Protein AF-A0A158Q4W2-F1 (afdb_monomer)

Structure (mmCIF, N/CA/C/O backbone):
data_AF-A0A158Q4W2-F1
#
_entry.id   AF-A0A158Q4W2-F1
#
loop_
_atom_site.group_PDB
_atom_site.id
_atom_site.type_symbol
_atom_site.label_atom_id
_atom_site.label_alt_id
_atom_site.label_comp_id
_atom_site.label_asym_id
_atom_site.label_entity_id
_atom_site.label_seq_id
_atom_site.pdbx_PDB_ins_code
_atom_site.Cartn_x
_atom_site.Cartn_y
_atom_site.Cartn_z
_atom_site.occupancy
_atom_site.B_iso_or_equiv
_atom_site.auth_seq_id
_atom_site.auth_comp_id
_atom_site.auth_asym_id
_atom_site.auth_atom_id
_atom_site.pdbx_PDB_model_num
ATOM 1 N N . MET A 1 1 ? 10.873 10.813 -20.588 1.00 63.19 1 MET A N 1
ATOM 2 C CA . MET A 1 1 ? 10.560 9.665 -21.465 1.00 63.19 1 MET A CA 1
ATOM 3 C C . MET A 1 1 ? 10.664 10.037 -22.944 1.00 63.19 1 MET A C 1
ATOM 5 O O . MET A 1 1 ? 11.381 9.351 -23.658 1.00 63.19 1 MET A O 1
ATOM 9 N N . GLN A 1 2 ? 10.063 11.153 -23.381 1.00 74.25 2 GLN A N 1
ATOM 10 C CA . GLN A 1 2 ? 10.075 11.615 -24.782 1.00 74.25 2 GLN A CA 1
ATOM 11 C C . GLN A 1 2 ? 11.466 11.631 -25.449 1.00 74.25 2 GLN A C 1
ATOM 13 O O . GLN A 1 2 ? 11.617 11.064 -26.522 1.00 74.25 2 GLN A O 1
ATOM 18 N N . GLU A 1 3 ? 12.504 12.172 -24.803 1.00 80.06 3 GLU A N 1
ATOM 19 C CA . GLU A 1 3 ? 13.861 12.202 -25.387 1.00 80.06 3 GLU A CA 1
ATOM 20 C C . GLU A 1 3 ? 14.439 10.816 -25.711 1.00 80.06 3 GLU A C 1
ATOM 22 O O . GLU A 1 3 ? 15.115 10.650 -26.720 1.00 80.06 3 GLU A O 1
ATOM 27 N N . ILE A 1 4 ? 14.204 9.817 -24.851 1.00 81.62 4 ILE A N 1
ATOM 28 C CA . ILE A 1 4 ? 14.714 8.452 -25.064 1.00 81.62 4 ILE A CA 1
ATOM 29 C C . ILE A 1 4 ? 13.972 7.810 -26.230 1.00 81.62 4 ILE A C 1
ATOM 31 O O . ILE A 1 4 ? 14.602 7.167 -27.061 1.00 81.62 4 ILE A O 1
ATOM 35 N N . ILE A 1 5 ? 12.658 8.030 -26.318 1.00 85.12 5 ILE A N 1
ATOM 36 C CA . ILE A 1 5 ? 11.836 7.539 -27.426 1.00 85.12 5 ILE A CA 1
ATOM 37 C C . ILE A 1 5 ? 12.318 8.153 -28.742 1.00 85.12 5 ILE A C 1
ATOM 39 O O . ILE A 1 5 ? 12.596 7.415 -29.680 1.00 85.12 5 ILE A O 1
ATOM 43 N N . ILE A 1 6 ? 12.500 9.476 -28.796 1.00 89.62 6 ILE A N 1
ATOM 44 C CA . ILE A 1 6 ? 12.991 10.171 -29.995 1.00 89.62 6 ILE A CA 1
ATOM 45 C C . ILE A 1 6 ? 14.372 9.644 -30.392 1.00 89.62 6 ILE A C 1
ATOM 47 O O . ILE A 1 6 ? 14.570 9.274 -31.546 1.00 89.62 6 ILE A O 1
ATOM 51 N N . TYR A 1 7 ? 15.308 9.541 -29.443 1.00 89.56 7 TYR A N 1
ATOM 52 C CA . TYR A 1 7 ? 16.628 8.967 -29.708 1.00 89.56 7 TYR A CA 1
ATOM 53 C C . TYR A 1 7 ? 16.528 7.531 -30.237 1.00 89.56 7 TYR A C 1
ATOM 55 O O . TYR A 1 7 ? 17.201 7.191 -31.202 1.00 89.56 7 TYR A O 1
ATOM 63 N N . THR A 1 8 ? 15.670 6.701 -29.642 1.00 91.62 8 THR A N 1
ATOM 64 C CA . THR A 1 8 ? 15.479 5.299 -30.042 1.00 91.62 8 THR A CA 1
ATOM 65 C C . THR A 1 8 ? 14.908 5.196 -31.451 1.00 91.62 8 THR A C 1
ATOM 67 O O . THR A 1 8 ? 15.405 4.404 -32.243 1.00 91.62 8 THR A O 1
ATOM 70 N N . ILE A 1 9 ? 13.924 6.031 -31.797 1.00 93.25 9 ILE A N 1
ATOM 71 C CA . ILE A 1 9 ? 13.351 6.093 -33.146 1.00 93.25 9 ILE A CA 1
ATOM 72 C C . ILE A 1 9 ? 14.418 6.524 -34.154 1.00 93.25 9 ILE A C 1
ATOM 74 O O . ILE A 1 9 ? 14.613 5.846 -35.158 1.00 93.25 9 ILE A O 1
ATOM 78 N N . LEU A 1 10 ? 15.146 7.611 -33.881 1.00 94.06 10 LEU A N 1
ATOM 79 C CA . LEU A 1 10 ? 16.212 8.094 -34.764 1.00 94.06 10 LEU A CA 1
ATOM 80 C C . LEU A 1 10 ? 17.327 7.052 -34.931 1.00 94.06 10 LEU A C 1
ATOM 82 O O . LEU A 1 10 ? 17.794 6.825 -36.045 1.00 94.06 10 LEU A O 1
ATOM 86 N N . TYR A 1 11 ? 17.720 6.383 -33.845 1.00 94.56 11 TYR A N 1
ATOM 87 C CA . TYR A 1 11 ? 18.721 5.320 -33.864 1.00 94.56 11 TYR A CA 1
ATOM 88 C C . TYR A 1 11 ? 18.254 4.108 -34.675 1.00 94.56 11 TYR A C 1
ATOM 90 O O . TYR A 1 11 ? 19.031 3.536 -35.437 1.00 94.56 11 TYR A O 1
ATOM 98 N N . LEU A 1 12 ? 16.983 3.724 -34.537 1.00 93.06 12 LEU A N 1
ATOM 99 C CA . LEU A 1 12 ? 16.389 2.619 -35.280 1.00 93.06 12 LEU A CA 1
ATOM 100 C C . LEU A 1 12 ? 16.290 2.946 -36.773 1.00 93.06 12 LEU A C 1
ATOM 102 O O . LEU A 1 12 ? 16.675 2.117 -37.590 1.00 93.06 12 LEU A O 1
ATOM 106 N N . LEU A 1 13 ? 15.872 4.164 -37.133 1.00 93.75 13 LEU A N 1
ATOM 107 C CA . LEU A 1 13 ? 15.876 4.633 -38.522 1.00 93.75 13 LEU A CA 1
ATOM 108 C C . LEU A 1 13 ? 17.291 4.610 -39.112 1.00 93.75 13 LEU A C 1
ATOM 110 O O . LEU A 1 13 ? 17.498 4.064 -40.191 1.00 93.75 13 LEU A O 1
ATOM 114 N N . PHE A 1 14 ? 18.280 5.126 -38.379 1.00 92.19 14 PHE A N 1
ATOM 115 C CA . PHE A 1 14 ? 19.679 5.088 -38.802 1.00 92.19 14 PHE A CA 1
ATOM 116 C C . PHE A 1 14 ? 20.202 3.652 -38.957 1.00 92.19 14 PHE A C 1
ATOM 118 O O . PHE A 1 14 ? 20.872 3.337 -39.938 1.00 92.19 14 PHE A O 1
ATOM 125 N N . SER A 1 15 ? 19.847 2.762 -38.029 1.00 93.31 15 SER A N 1
ATOM 126 C CA . SER A 1 15 ? 20.203 1.341 -38.087 1.00 93.31 15 SER A CA 1
ATOM 127 C C . SER A 1 15 ? 19.591 0.656 -39.309 1.00 93.31 15 SER A C 1
ATOM 129 O O . SER A 1 15 ? 20.280 -0.101 -39.988 1.00 93.31 15 SER A O 1
ATOM 131 N N . ILE A 1 16 ? 18.330 0.960 -39.638 1.00 92.50 16 ILE A N 1
ATOM 132 C CA . ILE A 1 16 ? 17.672 0.473 -40.856 1.00 92.50 16 ILE A CA 1
ATOM 133 C C . ILE A 1 16 ? 18.413 0.970 -42.099 1.00 92.50 16 ILE A C 1
ATOM 135 O O . ILE A 1 16 ? 18.681 0.160 -42.980 1.00 92.50 16 ILE A O 1
ATOM 139 N N . CYS A 1 17 ? 18.818 2.243 -42.154 1.00 92.12 17 CYS A N 1
ATOM 140 C CA . CYS A 1 17 ? 19.602 2.774 -43.274 1.00 92.12 17 CYS A CA 1
ATOM 141 C C . CYS A 1 17 ? 20.994 2.131 -43.404 1.00 92.12 17 CYS A C 1
ATOM 143 O O . CYS A 1 17 ? 21.552 2.121 -44.494 1.00 92.12 17 CYS A O 1
ATOM 145 N N . ILE A 1 18 ? 21.580 1.599 -42.326 1.00 90.44 18 ILE A N 1
ATOM 146 C CA . ILE A 1 18 ? 22.840 0.840 -42.406 1.00 90.44 18 ILE A CA 1
ATOM 147 C C . ILE A 1 18 ? 22.591 -0.581 -42.925 1.00 90.44 18 ILE A C 1
ATOM 149 O O . ILE A 1 18 ? 23.343 -1.058 -43.773 1.00 90.44 18 ILE A O 1
ATOM 153 N N . ILE A 1 19 ? 21.546 -1.250 -42.426 1.00 91.69 19 ILE A N 1
ATOM 154 C CA . ILE A 1 19 ? 21.226 -2.641 -42.787 1.00 91.69 19 ILE A CA 1
ATOM 155 C C . ILE A 1 19 ? 20.690 -2.732 -44.224 1.00 91.69 19 ILE A C 1
ATOM 157 O O . ILE A 1 19 ? 21.038 -3.654 -44.962 1.00 91.69 19 ILE A O 1
ATOM 161 N N . PHE A 1 20 ? 19.869 -1.762 -44.625 1.00 91.06 20 PHE A N 1
ATOM 162 C CA . PHE A 1 20 ? 19.236 -1.649 -45.935 1.00 91.06 20 PHE A CA 1
ATOM 163 C C . PHE A 1 20 ? 19.520 -0.254 -46.516 1.00 91.06 20 PHE A C 1
ATOM 165 O O . PHE A 1 20 ? 18.664 0.631 -46.437 1.00 91.06 20 PHE A O 1
ATOM 172 N N . PRO A 1 21 ? 20.727 -0.023 -47.064 1.00 89.88 21 PRO A N 1
ATOM 173 C CA . PRO A 1 21 ? 21.127 1.297 -47.530 1.00 89.88 21 PRO A CA 1
ATOM 174 C C . PRO A 1 21 ? 20.240 1.766 -48.688 1.00 89.88 21 PRO A C 1
ATOM 176 O O . PRO A 1 21 ? 20.168 1.077 -49.710 1.00 89.88 21 PRO A O 1
ATOM 179 N N . PRO A 1 22 ? 19.567 2.925 -48.561 1.00 92.19 22 PRO A N 1
ATOM 180 C CA . PRO A 1 22 ? 18.779 3.482 -49.651 1.00 92.19 22 PRO A CA 1
ATOM 181 C C . PRO A 1 22 ? 19.696 3.987 -50.780 1.00 92.19 22 PRO A C 1
ATOM 183 O O . PRO A 1 22 ? 20.913 4.108 -50.609 1.00 92.19 22 PRO A O 1
ATOM 186 N N . ILE A 1 23 ? 19.127 4.277 -51.954 1.00 91.25 23 ILE A N 1
ATOM 187 C CA . ILE A 1 23 ? 19.896 4.642 -53.160 1.00 91.25 23 ILE A CA 1
ATOM 188 C C . ILE A 1 23 ? 20.782 5.866 -52.895 1.00 91.25 23 ILE A C 1
ATOM 190 O O . ILE A 1 23 ? 21.913 5.921 -53.368 1.00 91.25 23 ILE A O 1
ATOM 194 N N . GLU A 1 24 ? 20.316 6.804 -52.075 1.00 91.94 24 GLU A N 1
ATOM 195 C CA . GLU A 1 24 ? 21.050 7.989 -51.644 1.00 91.94 24 GLU A CA 1
ATOM 196 C C . GLU A 1 24 ? 22.326 7.603 -50.882 1.00 91.94 24 GLU A C 1
ATOM 198 O O . GLU A 1 24 ? 23.402 8.110 -51.192 1.00 91.94 24 GLU A O 1
ATOM 203 N N . PHE A 1 25 ? 22.238 6.647 -49.950 1.00 91.44 25 PHE A N 1
ATOM 204 C CA . PHE A 1 25 ? 23.389 6.143 -49.189 1.00 91.44 25 PHE A CA 1
ATOM 205 C C . PHE A 1 25 ? 24.366 5.399 -50.098 1.00 91.44 25 PHE A C 1
ATOM 207 O O . PHE A 1 25 ? 25.576 5.600 -49.998 1.00 91.44 25 PHE A O 1
ATOM 214 N N . ILE A 1 26 ? 23.847 4.586 -51.022 1.00 90.06 26 ILE A N 1
ATOM 215 C CA . ILE A 1 26 ? 24.662 3.880 -52.015 1.00 90.06 26 ILE A CA 1
ATOM 216 C C . ILE A 1 26 ? 25.404 4.890 -52.901 1.00 90.06 26 ILE A C 1
ATOM 218 O O . ILE A 1 26 ? 26.616 4.776 -53.076 1.00 90.06 26 ILE A O 1
ATOM 222 N N . SER A 1 27 ? 24.704 5.911 -53.403 1.00 90.25 27 SER A N 1
ATOM 223 C CA . SER A 1 27 ? 25.272 6.946 -54.275 1.00 90.25 27 SER A CA 1
ATOM 224 C C . SER A 1 27 ? 26.304 7.827 -53.567 1.00 90.25 27 SER A C 1
ATOM 226 O O . SER A 1 27 ? 27.294 8.221 -54.176 1.00 90.25 27 SER A O 1
ATOM 228 N N . ALA A 1 28 ? 26.121 8.074 -52.267 1.00 90.94 28 ALA A N 1
ATOM 229 C CA . ALA A 1 28 ? 27.066 8.810 -51.434 1.00 90.94 28 ALA A CA 1
ATOM 230 C C . ALA A 1 28 ? 28.288 7.971 -51.012 1.00 90.94 28 ALA A C 1
ATOM 232 O O . ALA A 1 28 ? 29.181 8.487 -50.342 1.00 90.94 28 ALA A O 1
ATOM 233 N N . GLY A 1 29 ? 28.333 6.676 -51.349 1.00 88.19 29 GLY A N 1
ATOM 234 C CA . GLY A 1 29 ? 29.384 5.768 -50.888 1.00 88.19 29 GLY A CA 1
ATOM 235 C C . GLY A 1 29 ? 29.274 5.409 -49.402 1.00 88.19 29 GLY A C 1
ATOM 236 O O . GLY A 1 29 ? 30.226 4.894 -48.820 1.00 88.19 29 GLY A O 1
ATOM 237 N N . PHE A 1 30 ? 28.121 5.640 -48.770 1.00 87.38 30 PHE A N 1
ATOM 238 C CA . PHE A 1 30 ? 27.855 5.243 -47.389 1.00 87.38 30 PHE A CA 1
ATOM 239 C C . PHE A 1 30 ? 27.340 3.800 -47.340 1.00 87.38 30 PHE A C 1
ATOM 241 O O . PHE A 1 30 ? 26.217 3.509 -46.936 1.00 87.38 30 PHE A O 1
ATOM 248 N N . THR A 1 31 ? 28.179 2.872 -47.794 1.00 88.75 31 THR A N 1
ATOM 249 C CA . THR A 1 31 ? 27.931 1.431 -47.676 1.00 88.75 31 THR A CA 1
ATOM 250 C C . THR A 1 31 ? 29.053 0.788 -46.877 1.00 88.75 31 THR A C 1
ATOM 252 O O . THR A 1 31 ? 30.190 1.265 -46.901 1.00 88.75 31 THR A O 1
ATOM 255 N N . VAL A 1 32 ? 28.766 -0.330 -46.202 1.00 86.88 32 VAL A N 1
ATOM 256 C CA . VAL A 1 32 ? 29.797 -1.108 -45.491 1.00 86.88 32 VAL A CA 1
ATOM 257 C C . VAL A 1 32 ? 30.974 -1.430 -46.420 1.00 86.88 32 VAL A C 1
ATOM 259 O O . VAL A 1 32 ? 32.129 -1.309 -46.024 1.00 86.88 32 VAL A O 1
ATOM 262 N N . SER A 1 33 ? 30.694 -1.761 -47.681 1.00 86.19 33 SER A N 1
ATOM 263 C CA . SER A 1 33 ? 31.729 -2.107 -48.659 1.00 86.19 33 SER A CA 1
ATOM 264 C C . SER A 1 33 ? 32.619 -0.920 -49.036 1.00 86.19 33 SER A C 1
ATOM 266 O O . SER A 1 33 ? 33.827 -1.069 -49.189 1.00 86.19 33 SER A O 1
ATOM 268 N N . SER A 1 34 ? 32.042 0.274 -49.165 1.00 87.44 34 SER A N 1
ATOM 269 C CA . SER A 1 34 ? 32.785 1.490 -49.504 1.00 87.44 34 SER A CA 1
ATOM 270 C C . SER A 1 34 ? 33.626 1.988 -48.324 1.00 87.44 34 SER A C 1
ATOM 272 O O . SER A 1 34 ? 34.809 2.289 -48.495 1.00 87.44 34 SER A O 1
ATOM 274 N N . ILE A 1 35 ? 33.048 2.007 -47.116 1.00 89.38 35 ILE A N 1
ATOM 275 C CA . ILE A 1 35 ? 33.711 2.486 -45.890 1.00 89.38 35 ILE A CA 1
ATOM 276 C C . ILE A 1 35 ? 34.886 1.576 -45.512 1.00 89.38 35 ILE A C 1
ATOM 278 O O . ILE A 1 35 ? 35.950 2.058 -45.134 1.00 89.38 35 ILE A O 1
ATOM 282 N N . PHE A 1 36 ? 34.717 0.260 -45.654 1.00 89.88 36 PHE A N 1
ATOM 283 C CA . PHE A 1 36 ? 35.740 -0.732 -45.317 1.00 89.88 36 PHE A CA 1
ATOM 284 C C . PHE A 1 36 ? 36.523 -1.225 -46.542 1.00 89.88 36 PHE A C 1
ATOM 286 O O . PHE A 1 36 ? 37.151 -2.281 -46.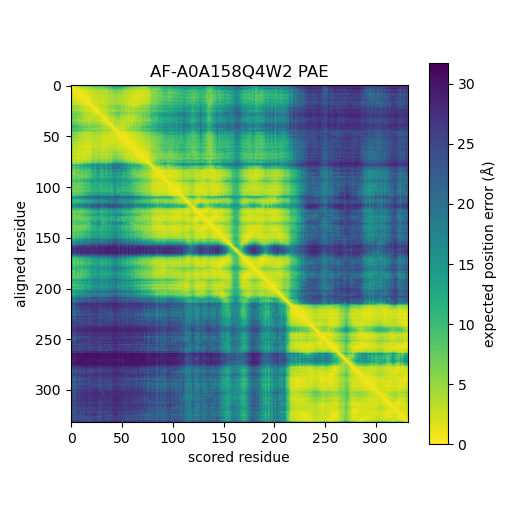488 1.00 89.88 36 PHE A O 1
ATOM 293 N N . SER A 1 37 ? 36.535 -0.454 -47.634 1.00 87.00 37 SER A N 1
ATOM 294 C CA . SER A 1 37 ? 37.224 -0.805 -48.888 1.00 87.00 37 SER A CA 1
ATOM 295 C C . SER A 1 37 ? 38.699 -1.176 -48.683 1.00 87.00 37 SER A C 1
ATOM 297 O O . SER A 1 37 ? 39.171 -2.153 -49.260 1.00 87.00 37 SER A O 1
ATOM 299 N N . PHE A 1 38 ? 39.396 -0.479 -47.778 1.00 87.50 38 PHE A N 1
ATOM 300 C CA . PHE A 1 38 ? 40.783 -0.782 -47.402 1.00 87.50 38 PHE A CA 1
ATOM 301 C C . PHE A 1 38 ? 40.972 -2.199 -46.830 1.00 87.50 38 PHE A C 1
ATOM 303 O O . PHE A 1 38 ? 41.964 -2.860 -47.124 1.00 87.50 38 PHE A O 1
ATOM 310 N N . LEU A 1 39 ? 40.024 -2.684 -46.023 1.00 88.06 39 LEU A N 1
ATOM 311 C CA . LEU A 1 39 ? 40.075 -4.028 -45.430 1.00 88.06 39 LEU A CA 1
ATOM 312 C C . LEU A 1 39 ? 39.637 -5.115 -46.417 1.00 88.06 39 LEU A C 1
ATOM 314 O O . LEU A 1 39 ? 40.091 -6.261 -46.342 1.00 88.06 39 LEU A O 1
ATOM 318 N N . LEU A 1 40 ? 38.741 -4.758 -47.332 1.00 88.56 40 LEU A N 1
ATOM 319 C CA . LEU A 1 40 ? 38.153 -5.683 -48.292 1.00 88.56 40 LEU A CA 1
ATOM 320 C C . LEU A 1 40 ? 39.116 -6.029 -49.429 1.00 88.56 40 LEU A C 1
ATOM 322 O O . LEU A 1 40 ? 39.145 -7.180 -49.857 1.00 88.56 40 LEU A O 1
ATOM 326 N N . GLY A 1 41 ? 39.942 -5.072 -49.858 1.00 85.12 41 GLY A N 1
ATOM 327 C CA . GLY A 1 41 ? 40.822 -5.230 -51.014 1.00 85.12 41 GLY A CA 1
ATOM 328 C C . GLY A 1 41 ? 40.065 -5.130 -52.340 1.00 85.12 41 GLY A C 1
ATOM 329 O O . GLY A 1 41 ? 38.909 -4.709 -52.394 1.00 85.12 41 GLY A O 1
ATOM 330 N N . GLU A 1 42 ? 40.731 -5.505 -53.429 1.00 86.88 42 GLU A N 1
ATOM 331 C CA . GLU A 1 42 ? 40.148 -5.464 -54.770 1.00 86.88 42 GLU A CA 1
ATOM 332 C C . GLU A 1 42 ? 39.481 -6.795 -55.135 1.00 86.88 42 GLU A C 1
ATOM 334 O O . GLU A 1 42 ? 40.144 -7.822 -55.295 1.00 86.88 42 GLU A O 1
ATOM 339 N N . GLU A 1 43 ? 38.165 -6.756 -55.350 1.00 89.19 43 GLU A N 1
ATOM 340 C CA . GLU A 1 43 ? 37.348 -7.921 -55.727 1.00 89.19 43 GLU A CA 1
ATOM 341 C C . GLU A 1 43 ? 37.861 -8.632 -56.992 1.00 89.19 43 GLU A C 1
ATOM 343 O O . GLU A 1 43 ? 37.736 -9.849 -57.121 1.00 89.19 43 GLU A O 1
ATOM 348 N N . ARG A 1 44 ? 38.487 -7.888 -57.914 1.00 89.00 44 ARG A N 1
ATOM 349 C CA . ARG A 1 44 ? 39.008 -8.420 -59.180 1.00 89.00 44 ARG A CA 1
ATOM 350 C C . ARG A 1 44 ? 40.136 -9.441 -58.991 1.00 89.00 44 ARG A C 1
ATOM 352 O O . ARG A 1 44 ? 40.268 -10.334 -59.825 1.00 89.00 44 ARG A O 1
ATOM 359 N N . PHE A 1 45 ? 40.955 -9.294 -57.949 1.00 88.62 45 PHE A N 1
ATOM 360 C CA . PHE A 1 45 ? 42.134 -10.140 -57.732 1.00 88.62 45 PHE A CA 1
ATOM 361 C C . PHE A 1 45 ? 41.878 -11.289 -56.748 1.00 88.62 45 PHE A C 1
ATOM 363 O O . PHE A 1 45 ? 42.473 -12.352 -56.904 1.00 88.62 45 PHE A O 1
ATOM 370 N N . ASP A 1 46 ? 40.988 -11.102 -55.770 1.00 88.69 46 ASP A N 1
ATOM 371 C CA . ASP A 1 46 ? 40.633 -12.117 -54.770 1.00 88.69 46 ASP A CA 1
ATOM 372 C C . ASP A 1 46 ? 39.132 -12.069 -54.458 1.00 88.69 46 ASP A C 1
ATOM 374 O O . ASP A 1 46 ? 38.695 -11.549 -53.431 1.00 88.69 46 ASP A O 1
ATOM 378 N N . PHE A 1 47 ? 38.323 -12.604 -55.374 1.00 91.00 47 PHE A N 1
ATOM 379 C CA . PHE A 1 47 ? 36.867 -12.574 -55.244 1.00 91.00 47 PHE A CA 1
ATOM 380 C C . PHE A 1 47 ? 36.386 -13.269 -53.962 1.00 91.00 47 PHE A C 1
ATOM 382 O O . PHE A 1 47 ? 35.625 -12.695 -53.189 1.00 91.00 47 PHE A O 1
ATOM 389 N N . VAL A 1 48 ? 36.834 -14.501 -53.699 1.00 92.00 48 VAL A N 1
ATOM 390 C CA . VAL A 1 48 ? 36.343 -15.277 -52.547 1.00 92.00 48 VAL A CA 1
ATOM 391 C C . VAL A 1 48 ? 36.792 -14.643 -51.230 1.00 92.00 48 VAL A C 1
ATOM 393 O O . VAL A 1 48 ? 35.971 -14.490 -50.323 1.00 92.00 48 VAL A O 1
ATOM 396 N N . GLY A 1 49 ? 38.058 -14.224 -51.121 1.00 91.69 49 GLY A N 1
ATOM 397 C CA . GLY A 1 49 ? 38.557 -13.549 -49.926 1.00 91.69 49 GLY A CA 1
ATOM 398 C C . GLY A 1 49 ? 37.861 -12.212 -49.679 1.00 91.69 49 GLY A C 1
ATOM 399 O O . GLY A 1 49 ? 37.476 -11.931 -48.540 1.00 91.69 49 GLY A O 1
ATOM 400 N N . TYR A 1 50 ? 37.597 -11.437 -50.734 1.00 93.69 50 TYR A N 1
ATOM 401 C CA . TYR A 1 50 ? 36.796 -10.214 -50.660 1.00 93.69 50 TYR A CA 1
ATOM 402 C C . TYR A 1 50 ? 35.393 -10.494 -50.095 1.00 93.69 50 TYR A C 1
ATOM 404 O O . TYR A 1 50 ? 34.960 -9.841 -49.142 1.00 93.69 50 TYR A O 1
ATOM 412 N N . GLN A 1 51 ? 34.695 -11.508 -50.620 1.00 92.06 51 GLN A N 1
ATOM 413 C CA . GLN A 1 51 ? 33.337 -11.865 -50.192 1.00 92.06 51 GLN A CA 1
ATOM 414 C C . GLN A 1 51 ? 33.276 -12.354 -48.732 1.00 92.06 51 GLN A C 1
ATOM 416 O O . GLN A 1 51 ? 32.371 -11.966 -47.982 1.00 92.06 51 GLN A O 1
ATOM 421 N N . LEU A 1 52 ? 34.254 -13.153 -48.291 1.00 91.88 52 LEU A N 1
ATOM 422 C CA . LEU A 1 52 ? 34.362 -13.602 -46.897 1.00 91.88 52 LEU A CA 1
ATOM 423 C C . LEU A 1 52 ? 34.610 -12.430 -45.939 1.00 91.88 52 LEU A C 1
ATOM 425 O O . LEU A 1 52 ? 33.926 -12.300 -44.925 1.00 91.88 52 LEU A O 1
ATOM 429 N N . ARG A 1 53 ? 35.542 -11.528 -46.273 1.00 92.88 53 ARG A N 1
ATOM 430 C CA . ARG A 1 53 ? 35.806 -10.333 -45.454 1.00 92.88 53 ARG A CA 1
ATOM 431 C C . ARG A 1 53 ? 34.580 -9.428 -45.389 1.00 92.88 53 ARG A C 1
ATOM 433 O O . ARG A 1 53 ? 34.223 -8.974 -44.305 1.00 92.88 53 ARG A O 1
ATOM 440 N N . ARG A 1 54 ? 33.894 -9.222 -46.519 1.00 92.31 54 ARG A N 1
ATOM 441 C CA . ARG A 1 54 ? 32.670 -8.413 -46.598 1.00 92.31 54 ARG A CA 1
ATOM 442 C C . ARG A 1 54 ? 31.582 -8.932 -45.677 1.00 92.31 54 ARG A C 1
ATOM 444 O O . ARG A 1 54 ? 31.065 -8.176 -44.866 1.00 92.31 54 ARG A O 1
ATOM 451 N N . THR A 1 55 ? 31.263 -10.217 -45.774 1.00 92.75 55 THR A N 1
ATOM 452 C CA . THR A 1 55 ? 30.194 -10.828 -44.973 1.00 92.75 55 THR A CA 1
ATOM 453 C C . THR A 1 55 ? 30.495 -10.781 -43.474 1.00 92.75 55 THR A C 1
ATOM 455 O O . THR A 1 55 ? 29.613 -10.409 -42.700 1.00 92.75 55 THR A O 1
ATOM 458 N N . ILE A 1 56 ? 31.739 -11.052 -43.061 1.00 94.44 56 ILE A N 1
ATOM 459 C CA . ILE A 1 56 ? 32.165 -10.946 -41.655 1.00 94.44 56 ILE A CA 1
ATOM 460 C C . ILE A 1 56 ? 32.048 -9.502 -41.150 1.00 94.44 56 ILE A C 1
ATOM 462 O O . ILE A 1 56 ? 31.458 -9.273 -40.094 1.00 94.44 56 ILE A O 1
ATOM 466 N N . ILE A 1 57 ? 32.563 -8.524 -41.903 1.00 93.44 57 ILE A N 1
ATOM 467 C CA . ILE A 1 57 ? 32.524 -7.105 -41.518 1.00 93.44 57 ILE A CA 1
ATOM 468 C C . ILE A 1 57 ? 31.076 -6.608 -41.429 1.00 93.44 57 ILE A C 1
ATOM 470 O O . ILE A 1 57 ? 30.699 -6.004 -40.426 1.00 93.44 57 ILE A O 1
ATOM 474 N N . THR A 1 58 ? 30.240 -6.895 -42.431 1.00 92.19 58 THR A N 1
ATOM 475 C CA . THR A 1 58 ? 28.819 -6.518 -42.417 1.00 92.19 58 THR A CA 1
ATOM 476 C C . THR A 1 58 ? 28.089 -7.147 -41.231 1.00 92.19 58 THR A C 1
ATOM 478 O O . THR A 1 58 ? 27.381 -6.445 -40.510 1.00 92.19 58 THR A O 1
ATOM 481 N N . SER A 1 59 ? 28.301 -8.441 -40.968 1.00 91.75 59 SER A N 1
ATOM 482 C CA . SER A 1 59 ? 27.697 -9.129 -39.821 1.00 91.75 59 SER A CA 1
ATOM 483 C C . SER A 1 59 ? 28.138 -8.521 -38.488 1.00 91.75 59 SER A C 1
ATOM 485 O O . SER A 1 59 ? 27.313 -8.346 -37.589 1.00 91.75 59 SER A O 1
ATOM 487 N N . PHE A 1 60 ? 29.422 -8.176 -38.355 1.00 94.62 60 PHE A N 1
ATOM 488 C CA . PHE A 1 60 ? 29.960 -7.528 -37.161 1.00 94.62 60 PHE A CA 1
ATOM 489 C C . PHE A 1 60 ? 29.298 -6.166 -36.929 1.00 94.62 60 PHE A C 1
ATOM 491 O O . PHE A 1 60 ? 28.756 -5.925 -35.852 1.00 94.62 60 PHE A O 1
ATOM 498 N N . ILE A 1 61 ? 29.248 -5.313 -37.957 1.00 93.44 61 ILE A N 1
ATOM 499 C CA . ILE A 1 61 ? 28.630 -3.982 -37.871 1.00 93.44 61 ILE A CA 1
ATOM 500 C C . ILE A 1 61 ? 27.158 -4.094 -37.480 1.00 93.44 61 ILE A C 1
ATOM 502 O O . ILE A 1 61 ? 26.726 -3.419 -36.547 1.00 93.44 61 ILE A O 1
ATOM 506 N N . HIS A 1 62 ? 26.397 -4.968 -38.141 1.00 92.50 62 HIS A N 1
ATOM 507 C CA . HIS A 1 62 ? 24.977 -5.150 -37.836 1.00 92.50 62 HIS A CA 1
ATOM 508 C C . HIS A 1 62 ? 24.756 -5.655 -36.406 1.00 92.50 62 HIS A C 1
ATOM 510 O O . HIS A 1 62 ? 23.817 -5.217 -35.747 1.00 92.50 62 HIS A O 1
ATOM 516 N N . SER A 1 63 ? 25.644 -6.512 -35.893 1.00 93.31 63 SER A N 1
ATOM 517 C CA . SER A 1 63 ? 25.591 -6.997 -34.507 1.00 93.31 63 SER A CA 1
ATOM 518 C C . SER A 1 63 ? 25.948 -5.909 -33.487 1.00 93.31 63 SER A C 1
ATOM 520 O O . SER A 1 63 ? 25.406 -5.891 -32.381 1.00 93.31 63 SER A O 1
ATOM 522 N N . CYS A 1 64 ? 26.824 -4.965 -33.846 1.00 94.31 64 CYS A N 1
ATOM 523 C CA . CYS A 1 64 ? 27.179 -3.839 -32.985 1.00 94.31 64 CYS A CA 1
ATOM 524 C C . CYS A 1 64 ? 26.041 -2.822 -32.817 1.00 94.31 64 CYS A C 1
ATOM 526 O O . CYS A 1 64 ? 25.997 -2.166 -31.780 1.00 94.31 64 CYS A O 1
ATOM 528 N N . LEU A 1 65 ? 25.114 -2.691 -33.773 1.00 93.38 65 LEU A N 1
ATOM 529 C CA . LEU A 1 65 ? 24.002 -1.731 -33.684 1.00 93.38 65 LEU A CA 1
ATOM 530 C C . LEU A 1 65 ? 23.122 -1.936 -32.427 1.00 93.38 65 LEU A C 1
ATOM 532 O O . LEU A 1 65 ? 23.062 -1.041 -31.579 1.00 93.38 65 LEU A O 1
ATOM 536 N N . PRO A 1 66 ? 22.485 -3.104 -32.198 1.00 92.25 66 PRO A N 1
ATOM 537 C CA . PRO A 1 66 ? 21.691 -3.304 -30.985 1.00 92.25 66 PRO A CA 1
ATOM 538 C C . PRO A 1 66 ? 22.540 -3.201 -29.708 1.00 92.25 66 PRO A C 1
ATOM 540 O O . PRO A 1 66 ? 22.053 -2.718 -28.686 1.00 92.25 66 PRO A O 1
ATOM 543 N N . PHE A 1 67 ? 23.819 -3.589 -29.763 1.00 92.69 67 PHE A N 1
ATOM 544 C CA . PHE A 1 67 ? 24.726 -3.494 -28.620 1.00 92.69 67 PHE A CA 1
ATOM 545 C C . PHE A 1 67 ? 25.040 -2.042 -28.238 1.00 92.69 67 PHE A C 1
ATOM 547 O O . PHE A 1 67 ? 24.953 -1.684 -27.067 1.00 92.69 67 PHE A O 1
ATOM 554 N N . VAL A 1 68 ? 25.350 -1.179 -29.211 1.00 92.75 68 VAL A N 1
ATOM 555 C CA . VAL A 1 68 ? 25.604 0.252 -28.979 1.00 92.75 68 VAL A CA 1
ATOM 556 C C . VAL A 1 68 ? 24.364 0.926 -28.397 1.00 92.75 68 VAL A C 1
ATOM 558 O O . VAL A 1 68 ? 24.482 1.711 -27.455 1.00 92.75 68 VAL A O 1
ATOM 561 N N . HIS A 1 69 ? 23.174 0.581 -28.896 1.00 91.94 69 HIS A N 1
ATOM 562 C CA . HIS A 1 69 ? 21.925 1.081 -28.331 1.00 91.94 69 HIS A CA 1
ATOM 563 C C . HIS A 1 69 ? 21.726 0.634 -26.876 1.00 91.94 69 HIS A C 1
ATOM 565 O O . HIS A 1 69 ? 21.425 1.458 -26.013 1.00 91.94 69 HIS A O 1
ATOM 571 N N . LEU A 1 70 ? 21.952 -0.649 -26.581 1.00 90.94 70 LEU A N 1
ATOM 572 C CA . LEU A 1 70 ? 21.859 -1.187 -25.224 1.00 90.94 70 LEU A CA 1
ATOM 573 C C . LEU A 1 70 ? 22.843 -0.492 -24.276 1.00 90.94 70 LEU A C 1
ATOM 575 O O . LEU A 1 70 ? 22.453 -0.060 -23.195 1.00 90.94 70 LEU A O 1
ATOM 579 N N . VAL A 1 71 ? 24.100 -0.335 -24.692 1.00 90.44 71 VAL A N 1
ATOM 580 C CA . VAL A 1 71 ? 25.135 0.362 -23.919 1.00 90.44 71 VAL A CA 1
ATOM 581 C C . VAL A 1 71 ? 24.738 1.817 -23.668 1.00 90.44 71 VAL A C 1
ATOM 583 O O . VAL A 1 71 ? 24.867 2.286 -22.540 1.00 90.44 71 VAL A O 1
ATOM 586 N N . TYR A 1 72 ? 24.194 2.522 -24.665 1.00 89.00 72 TYR A N 1
ATOM 587 C CA . TYR A 1 72 ? 23.670 3.877 -24.477 1.00 89.00 72 TYR A CA 1
ATOM 588 C C . TYR A 1 72 ? 22.564 3.924 -23.416 1.00 89.00 72 TYR A C 1
ATOM 590 O O . TYR A 1 72 ? 22.616 4.769 -22.520 1.00 89.00 72 TYR A O 1
ATOM 598 N N . LEU A 1 73 ? 21.582 3.017 -23.493 1.00 85.75 73 LEU A N 1
ATOM 599 C CA . LEU A 1 73 ? 20.501 2.950 -22.510 1.00 85.75 73 LEU A CA 1
ATOM 600 C C . LEU A 1 73 ? 21.066 2.674 -21.114 1.00 85.75 73 LEU A C 1
ATOM 602 O O . LEU A 1 73 ? 20.750 3.410 -20.182 1.00 85.75 73 LEU A O 1
ATOM 606 N N . LEU A 1 74 ? 21.960 1.692 -20.973 1.00 85.69 74 LEU A N 1
ATOM 607 C CA . LEU A 1 74 ? 22.614 1.379 -19.702 1.00 85.69 74 LEU A CA 1
ATOM 608 C C . LEU A 1 74 ? 23.383 2.579 -19.150 1.00 85.69 74 LEU A C 1
ATOM 610 O O . LEU A 1 74 ? 23.183 2.943 -17.999 1.00 85.69 74 LEU A O 1
ATOM 614 N N . PHE A 1 75 ? 24.199 3.264 -19.953 1.00 83.75 75 PHE A N 1
ATOM 615 C CA . PHE A 1 75 ? 24.895 4.467 -19.495 1.00 83.75 75 PHE A CA 1
ATOM 616 C C . PHE A 1 75 ? 23.925 5.566 -19.067 1.00 83.75 75 PHE A C 1
ATOM 618 O O . PHE A 1 75 ? 24.152 6.214 -18.046 1.00 83.75 75 PHE A O 1
ATOM 625 N N . LYS A 1 76 ? 22.837 5.781 -19.812 1.00 80.81 76 LYS A N 1
ATOM 626 C CA . LYS A 1 76 ? 21.854 6.817 -19.487 1.00 80.81 76 LYS A CA 1
ATOM 627 C C . LYS A 1 76 ? 21.101 6.508 -18.193 1.00 80.81 76 LYS A C 1
ATOM 629 O O . LYS A 1 76 ? 20.916 7.413 -17.385 1.00 80.81 76 LYS A O 1
ATOM 634 N N . TYR A 1 77 ? 20.705 5.253 -17.987 1.00 75.81 77 TYR A N 1
ATOM 635 C CA . TYR A 1 77 ? 19.972 4.831 -16.793 1.00 75.81 77 TYR A CA 1
ATOM 636 C C . TYR A 1 77 ? 20.879 4.631 -15.570 1.00 75.81 77 TYR A C 1
ATOM 638 O O . TYR A 1 77 ? 20.467 4.957 -14.462 1.00 75.81 77 TYR A O 1
ATOM 646 N N . CYS A 1 78 ? 22.116 4.156 -15.744 1.00 75.69 78 CYS A N 1
ATOM 647 C CA . CYS A 1 78 ? 23.036 3.893 -14.635 1.00 75.69 78 CYS A CA 1
ATOM 648 C C . CYS A 1 78 ? 23.826 5.127 -14.181 1.00 75.69 78 CYS A C 1
ATOM 650 O O . CYS A 1 78 ? 24.191 5.204 -13.012 1.00 75.69 78 CYS A O 1
ATOM 652 N N . LYS A 1 79 ? 24.134 6.088 -15.068 1.00 70.81 79 LYS A N 1
ATOM 653 C CA . LYS A 1 79 ? 25.032 7.205 -14.715 1.00 70.81 79 LYS A CA 1
ATOM 654 C C . LYS A 1 79 ? 24.360 8.270 -13.854 1.00 70.81 79 LYS A C 1
ATOM 656 O O . LYS A 1 79 ? 25.034 8.887 -13.034 1.00 70.81 79 LYS A O 1
ATOM 661 N N . SER A 1 80 ? 23.067 8.519 -14.042 1.00 71.62 80 SER A N 1
ATOM 662 C CA . SER A 1 80 ? 22.342 9.424 -13.158 1.00 71.62 80 SER A CA 1
ATOM 663 C C . SER A 1 80 ? 20.847 9.139 -13.138 1.00 71.62 80 SER A C 1
ATOM 665 O O . SER A 1 80 ? 20.166 9.145 -14.169 1.00 71.62 80 SER A O 1
ATOM 667 N N . TRP A 1 81 ? 20.325 9.004 -11.922 1.00 79.81 81 TRP A N 1
ATOM 668 C CA . TRP A 1 81 ? 18.896 8.9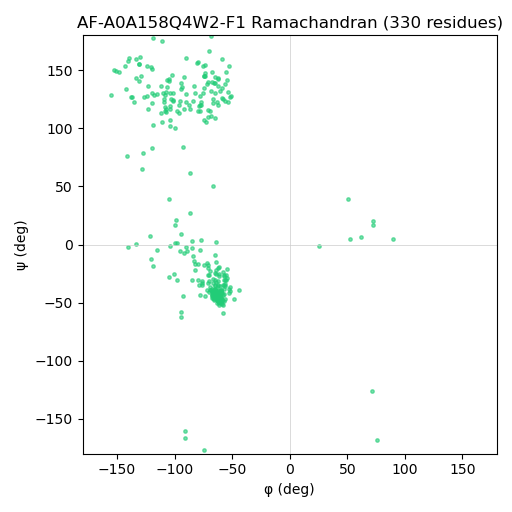50 -11.652 1.00 79.81 81 TRP A CA 1
ATOM 669 C C . TRP A 1 81 ? 18.176 10.260 -12.007 1.00 79.81 81 TRP A C 1
ATOM 671 O O . TRP A 1 81 ? 16.954 10.269 -12.056 1.00 79.81 81 TRP A O 1
ATOM 681 N N . ASP A 1 82 ? 18.891 11.348 -12.328 1.00 79.88 82 ASP A N 1
ATOM 682 C CA . ASP A 1 82 ? 18.312 12.652 -12.692 1.00 79.88 82 ASP A CA 1
ATOM 683 C C . ASP A 1 82 ? 17.309 12.581 -13.849 1.00 79.88 82 ASP A C 1
ATOM 685 O O . ASP A 1 82 ? 16.395 13.402 -13.952 1.00 79.88 82 ASP A O 1
ATOM 689 N N . SER A 1 83 ? 17.489 11.611 -14.747 1.00 76.62 83 SER A N 1
ATOM 690 C CA . SER A 1 83 ? 16.593 11.409 -15.883 1.00 76.62 83 SER A CA 1
ATOM 691 C C . SER A 1 83 ? 15.339 10.599 -15.533 1.00 76.62 83 SER A C 1
ATOM 693 O O . SER A 1 83 ? 14.374 10.613 -16.307 1.00 76.62 83 SER A O 1
ATOM 695 N N . HIS A 1 84 ? 15.325 9.933 -14.373 1.00 84.00 84 HIS A N 1
ATOM 696 C CA . HIS A 1 84 ? 14.241 9.066 -13.937 1.00 84.00 84 HIS A CA 1
ATOM 697 C C . HIS A 1 84 ? 12.975 9.890 -13.638 1.00 84.00 84 HIS A C 1
ATOM 699 O O . HIS A 1 84 ? 13.063 10.886 -12.915 1.00 84.00 84 HIS A O 1
ATOM 705 N N . PRO A 1 85 ? 11.785 9.494 -14.138 1.00 85.62 85 PRO A N 1
ATOM 706 C CA . PRO A 1 85 ? 10.542 10.239 -13.919 1.00 85.62 85 PRO A CA 1
ATOM 707 C C . PRO A 1 85 ? 10.256 10.528 -12.441 1.00 85.62 85 PRO A C 1
ATOM 709 O O . PRO A 1 85 ? 9.909 11.652 -12.096 1.00 85.62 85 PRO A O 1
ATOM 712 N N . THR A 1 86 ? 10.492 9.553 -11.559 1.00 90.12 86 THR A N 1
ATOM 713 C CA . THR A 1 86 ? 10.336 9.731 -10.106 1.00 90.12 86 THR A CA 1
ATOM 714 C C . THR A 1 86 ? 11.288 10.777 -9.539 1.00 90.12 86 THR A C 1
ATOM 716 O O . THR A 1 86 ? 10.868 11.601 -8.744 1.00 90.12 86 THR A O 1
ATOM 719 N N . VAL A 1 87 ? 12.554 10.803 -9.960 1.00 90.88 87 VAL A N 1
ATOM 720 C CA . VAL A 1 87 ? 13.501 11.817 -9.469 1.00 90.88 87 VAL A CA 1
ATOM 721 C C . VAL A 1 87 ? 13.112 13.198 -9.972 1.00 90.88 87 VAL A C 1
ATOM 723 O O . VAL A 1 87 ? 13.151 14.153 -9.205 1.00 90.88 87 VAL A O 1
ATOM 726 N N . LYS A 1 88 ? 12.667 13.313 -11.228 1.00 89.06 88 LYS A N 1
ATOM 727 C CA . LYS A 1 88 ? 12.112 14.572 -11.742 1.00 89.06 88 LYS A CA 1
ATOM 728 C C . LYS A 1 88 ? 10.908 15.032 -10.920 1.00 89.06 88 LYS A C 1
ATOM 730 O O . LYS A 1 88 ? 10.833 16.209 -10.594 1.00 89.06 88 LYS A O 1
ATOM 735 N N . LEU A 1 89 ? 10.023 14.107 -10.539 1.00 91.31 89 LEU A N 1
ATOM 736 C CA . LEU A 1 89 ? 8.893 14.386 -9.655 1.00 91.31 89 LEU A CA 1
ATOM 737 C C . LEU A 1 89 ? 9.357 14.884 -8.276 1.00 91.31 89 LEU A C 1
ATOM 739 O O . LEU A 1 89 ? 8.900 15.925 -7.814 1.00 91.31 89 LEU A O 1
ATOM 743 N N . LEU A 1 90 ? 10.302 14.183 -7.643 1.00 93.19 90 LEU A N 1
ATOM 744 C CA . LEU A 1 90 ? 10.845 14.556 -6.333 1.00 93.19 90 LEU A CA 1
ATOM 745 C C . LEU A 1 90 ? 11.550 15.920 -6.357 1.00 93.19 90 LEU A C 1
ATOM 747 O O . LEU A 1 90 ? 11.416 16.694 -5.411 1.00 93.19 90 LEU A O 1
ATOM 751 N N . LYS A 1 91 ? 12.218 16.257 -7.469 1.00 92.00 91 LYS A N 1
ATOM 752 C CA . LYS A 1 91 ? 12.862 17.563 -7.673 1.00 92.00 91 LYS A CA 1
ATOM 753 C C . LYS A 1 91 ? 11.896 18.751 -7.663 1.00 92.00 91 LYS A C 1
ATOM 755 O O . LYS A 1 91 ? 12.336 19.873 -7.433 1.00 92.00 91 LYS A O 1
ATOM 760 N N . TYR A 1 92 ? 10.597 18.534 -7.891 1.00 90.56 92 TYR A N 1
ATOM 761 C CA . TYR A 1 92 ? 9.589 19.590 -7.736 1.00 90.56 92 TYR A CA 1
ATOM 762 C C . TYR A 1 92 ? 9.277 19.926 -6.272 1.00 90.56 92 TYR A C 1
ATOM 764 O O . TYR A 1 92 ? 8.666 20.965 -6.020 1.00 90.56 92 TYR A O 1
ATOM 772 N N . PHE A 1 93 ? 9.621 19.053 -5.322 1.00 88.81 93 PHE A N 1
ATOM 773 C CA . PHE A 1 93 ? 9.423 19.302 -3.890 1.00 88.81 93 PHE A CA 1
ATOM 774 C C . PHE A 1 93 ? 10.667 19.924 -3.256 1.00 88.81 93 PHE A C 1
ATOM 776 O O . PHE A 1 93 ? 10.551 20.914 -2.542 1.00 88.81 93 PHE A O 1
ATOM 783 N N . ASP A 1 94 ? 11.846 19.394 -3.578 1.00 90.00 94 ASP A N 1
ATOM 784 C CA . ASP A 1 94 ? 13.139 19.986 -3.235 1.00 90.00 94 ASP A CA 1
ATOM 785 C C . ASP A 1 94 ? 14.103 19.757 -4.401 1.00 90.00 94 ASP A C 1
ATOM 787 O O . ASP A 1 94 ? 14.231 18.642 -4.907 1.00 90.00 94 ASP A O 1
ATOM 791 N N . SER A 1 95 ? 14.827 20.807 -4.791 1.00 90.56 95 SER A N 1
ATOM 792 C CA . SER A 1 95 ? 15.968 20.728 -5.707 1.00 90.56 95 SER A CA 1
ATOM 793 C C . SER A 1 95 ? 16.917 19.560 -5.393 1.00 90.56 95 SER A C 1
ATOM 795 O O . SER A 1 95 ? 17.379 18.872 -6.311 1.00 90.56 95 SER A O 1
ATOM 797 N N . ASN A 1 96 ? 17.155 19.291 -4.104 1.00 92.19 96 ASN A N 1
ATOM 798 C CA . ASN A 1 96 ? 17.860 18.116 -3.627 1.00 92.19 96 ASN A CA 1
ATOM 799 C C . ASN A 1 96 ? 16.868 16.989 -3.314 1.00 92.19 96 ASN A C 1
ATOM 801 O O . ASN A 1 96 ? 16.490 16.750 -2.168 1.00 92.19 96 ASN A O 1
ATOM 805 N N . TRP A 1 97 ? 16.489 16.247 -4.353 1.00 92.94 97 TRP A N 1
ATOM 806 C CA . TRP A 1 97 ? 15.542 15.132 -4.251 1.00 92.94 97 TRP A CA 1
ATOM 807 C C . TRP A 1 97 ? 15.928 14.061 -3.218 1.00 92.94 97 TRP A C 1
ATOM 809 O O . TRP A 1 97 ? 15.060 13.313 -2.773 1.00 92.94 97 TRP A O 1
ATOM 819 N N . VAL A 1 98 ? 17.210 13.972 -2.839 1.00 93.50 98 VAL A N 1
ATOM 820 C CA . VAL A 1 98 ? 17.706 13.014 -1.842 1.00 93.50 98 VAL A CA 1
ATOM 821 C C . VAL A 1 98 ? 17.113 13.299 -0.461 1.00 93.50 98 VAL A C 1
ATOM 823 O O . VAL A 1 98 ? 16.794 12.356 0.255 1.00 93.50 98 VAL A O 1
ATOM 826 N N . ASN A 1 99 ? 16.903 14.572 -0.110 1.00 94.06 99 ASN A N 1
ATOM 827 C CA . ASN A 1 99 ? 16.255 14.952 1.148 1.00 94.06 99 ASN A CA 1
ATOM 828 C C . ASN A 1 99 ? 14.823 14.406 1.194 1.00 94.06 99 ASN A C 1
ATOM 830 O O . ASN A 1 99 ? 14.476 13.647 2.089 1.00 94.06 99 ASN A O 1
ATOM 834 N N . VAL A 1 100 ? 14.047 14.679 0.141 1.00 94.12 100 VAL A N 1
ATOM 835 C CA . VAL A 1 100 ? 12.6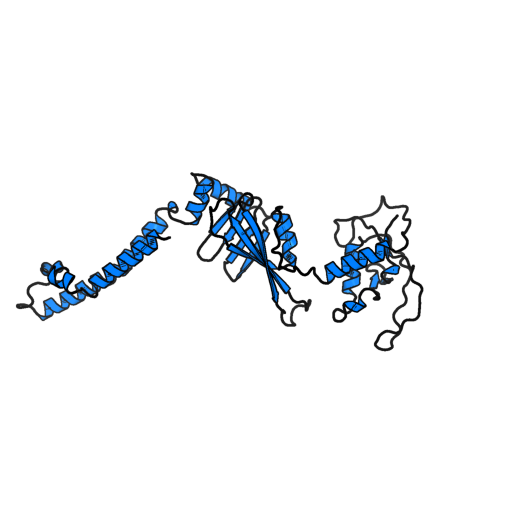65 14.191 -0.001 1.00 94.12 100 VAL A CA 1
ATOM 836 C C . VAL A 1 100 ? 12.612 12.664 0.016 1.00 94.12 100 VAL A C 1
ATOM 838 O O . VAL A 1 100 ? 11.721 12.070 0.615 1.00 94.12 100 VAL A O 1
ATOM 841 N N . ALA A 1 101 ? 13.574 12.003 -0.633 1.00 95.00 101 ALA A N 1
ATOM 842 C CA . ALA A 1 101 ? 13.667 10.549 -0.615 1.00 95.00 101 ALA A CA 1
ATOM 843 C C . ALA A 1 101 ? 13.953 10.005 0.793 1.00 95.00 101 ALA A C 1
ATOM 845 O O . ALA A 1 101 ? 13.381 8.983 1.166 1.00 95.00 101 ALA A O 1
ATOM 846 N N . ASN A 1 102 ? 14.806 10.669 1.579 1.00 94.81 102 ASN A N 1
ATOM 847 C CA . ASN A 1 102 ? 15.067 10.289 2.967 1.00 94.81 102 ASN A CA 1
ATOM 848 C C . ASN A 1 102 ? 13.817 10.455 3.837 1.00 94.81 102 ASN A C 1
ATOM 850 O O . ASN A 1 102 ? 13.479 9.514 4.551 1.00 94.81 102 ASN A O 1
ATOM 854 N N . ASP 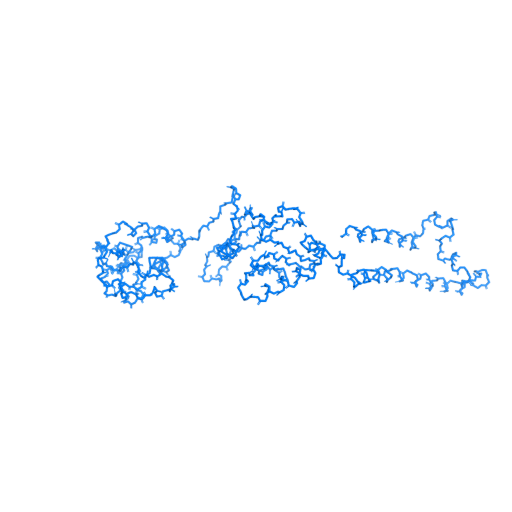A 1 103 ? 13.084 11.559 3.690 1.00 93.75 103 ASP A N 1
ATOM 855 C CA . ASP A 1 103 ? 11.826 11.793 4.410 1.00 93.75 103 ASP A CA 1
ATOM 856 C C . ASP A 1 103 ? 10.793 10.698 4.091 1.00 93.75 103 ASP A C 1
ATOM 858 O O . ASP A 1 103 ? 10.210 10.083 4.986 1.00 93.75 103 ASP A O 1
ATOM 862 N N . ILE A 1 104 ? 10.625 10.371 2.802 1.00 94.62 104 ILE A N 1
ATOM 863 C CA . ILE A 1 104 ? 9.749 9.277 2.359 1.00 94.62 104 ILE A CA 1
ATOM 864 C C . ILE A 1 104 ? 10.216 7.934 2.938 1.00 94.62 104 ILE A C 1
ATOM 866 O O . ILE A 1 104 ? 9.387 7.133 3.367 1.00 94.62 104 ILE A O 1
ATOM 870 N N . ASN A 1 105 ? 11.524 7.665 2.961 1.00 95.00 105 ASN A N 1
ATOM 871 C CA . ASN A 1 105 ? 12.073 6.420 3.500 1.00 95.00 105 ASN A CA 1
ATOM 872 C C . ASN A 1 105 ? 11.840 6.288 5.012 1.00 95.00 105 ASN A C 1
ATOM 874 O O . ASN A 1 105 ? 11.560 5.188 5.490 1.00 95.00 105 ASN A O 1
ATOM 878 N N . GLU A 1 106 ? 11.962 7.379 5.767 1.00 93.62 106 GLU A N 1
ATOM 879 C CA . GLU A 1 106 ? 11.674 7.407 7.202 1.00 93.62 106 GLU A CA 1
ATOM 880 C C . GLU A 1 106 ? 10.189 7.179 7.476 1.00 93.62 106 GLU A C 1
ATOM 882 O O . GLU A 1 106 ? 9.836 6.314 8.281 1.00 93.62 106 GLU A O 1
ATOM 887 N N . GLU A 1 107 ? 9.312 7.863 6.742 1.00 92.31 107 GLU A N 1
ATOM 888 C CA . GLU A 1 107 ? 7.871 7.642 6.835 1.00 92.31 107 GLU A CA 1
ATOM 889 C C . GLU A 1 107 ? 7.473 6.211 6.439 1.00 92.31 107 GLU A C 1
ATOM 891 O O . GLU A 1 107 ? 6.635 5.584 7.091 1.00 92.31 107 GLU A O 1
ATOM 896 N N . TYR A 1 108 ? 8.102 5.653 5.402 1.00 92.56 108 TYR A N 1
ATOM 897 C CA . TYR A 1 108 ? 7.826 4.298 4.932 1.00 92.56 108 TYR A CA 1
ATOM 898 C C . TYR A 1 108 ? 8.200 3.215 5.959 1.00 92.56 108 TYR A C 1
ATOM 900 O O . TYR A 1 108 ? 7.551 2.171 6.023 1.00 92.56 108 TYR A O 1
ATOM 908 N N . ARG A 1 109 ? 9.220 3.457 6.792 1.00 91.81 109 ARG A N 1
ATOM 909 C CA . ARG A 1 109 ? 9.627 2.532 7.867 1.00 91.81 109 ARG A CA 1
ATOM 910 C C . ARG A 1 109 ? 8.638 2.483 9.028 1.00 91.81 109 ARG A C 1
ATOM 912 O O . ARG A 1 109 ? 8.720 1.573 9.851 1.00 91.81 109 ARG A O 1
ATOM 919 N N . ASN A 1 110 ? 7.733 3.452 9.120 1.00 87.44 110 ASN A N 1
ATOM 920 C CA . ASN A 1 110 ? 6.765 3.512 10.199 1.00 87.44 110 ASN A CA 1
ATOM 921 C C . ASN A 1 110 ? 5.697 2.411 10.036 1.00 87.44 110 ASN A C 1
ATOM 923 O O . ASN A 1 110 ? 5.212 2.163 8.935 1.00 87.44 110 ASN A O 1
ATOM 927 N N . LEU A 1 111 ? 5.310 1.744 11.128 1.00 78.81 111 LEU A N 1
ATOM 928 C CA . LEU A 1 111 ? 4.400 0.583 11.075 1.00 78.81 111 LEU A CA 1
ATOM 929 C C . LEU A 1 111 ? 2.949 0.959 10.733 1.00 78.81 111 LEU A C 1
ATOM 931 O O . LEU A 1 111 ? 2.177 0.111 10.300 1.00 78.81 111 LEU A O 1
ATOM 935 N N . ASN A 1 112 ? 2.588 2.234 10.881 1.00 87.12 112 ASN A N 1
ATOM 936 C CA . ASN A 1 112 ? 1.221 2.730 10.704 1.00 87.12 112 ASN A CA 1
ATOM 937 C C . ASN A 1 112 ? 0.892 3.094 9.248 1.00 87.12 112 ASN A C 1
ATOM 939 O O . ASN A 1 112 ? 0.083 3.991 9.002 1.00 87.12 112 ASN A O 1
ATOM 943 N N . ASN A 1 113 ? 1.553 2.468 8.277 1.00 88.25 113 ASN A N 1
ATOM 944 C CA . ASN A 1 113 ? 1.312 2.726 6.863 1.00 88.25 113 ASN A CA 1
ATOM 945 C C . ASN A 1 113 ? 0.121 1.910 6.370 1.00 88.25 113 ASN A C 1
ATOM 947 O O . ASN A 1 113 ? 0.001 0.724 6.664 1.00 88.25 113 ASN A O 1
ATOM 951 N N . PHE A 1 114 ? -0.749 2.546 5.589 1.00 88.94 114 PHE A N 1
ATOM 952 C CA . PHE A 1 114 ? -1.846 1.843 4.939 1.00 88.94 114 PHE A CA 1
ATOM 953 C C . PHE A 1 114 ? -1.370 1.358 3.573 1.00 88.94 114 PHE A C 1
ATOM 955 O O . PHE A 1 114 ? -0.896 2.154 2.761 1.00 88.94 114 PHE A O 1
ATOM 962 N N . SER A 1 115 ? -1.453 0.055 3.317 1.00 90.50 115 SER A N 1
ATOM 963 C CA . SER A 1 115 ? -0.944 -0.545 2.084 1.00 90.50 115 SER A CA 1
ATOM 964 C C . SER A 1 115 ? -2.011 -1.372 1.387 1.00 90.50 115 SER A C 1
ATOM 966 O O . SER A 1 115 ? -2.553 -2.309 1.968 1.00 90.50 115 SER A O 1
ATOM 968 N N . ILE A 1 116 ? -2.237 -1.079 0.113 1.00 89.44 116 ILE A N 1
ATOM 969 C CA . ILE A 1 116 ? -3.109 -1.845 -0.770 1.00 89.44 116 ILE A CA 1
ATOM 970 C C . ILE A 1 116 ? -2.206 -2.591 -1.742 1.00 89.44 116 ILE A C 1
ATOM 972 O O . ILE A 1 116 ? -1.526 -1.974 -2.565 1.00 89.44 116 ILE A O 1
ATOM 976 N N . SER A 1 117 ? -2.191 -3.916 -1.649 1.00 84.88 117 SER A N 1
ATOM 977 C CA . SER A 1 117 ? -1.532 -4.748 -2.655 1.00 84.88 117 SER A CA 1
ATOM 978 C C . SER A 1 117 ? -2.525 -5.030 -3.776 1.00 84.88 117 SER A C 1
ATOM 980 O O . SER A 1 117 ? -3.595 -5.587 -3.538 1.00 84.88 117 SER A O 1
ATOM 982 N N . LEU A 1 118 ? -2.183 -4.607 -4.988 1.00 78.75 118 LEU A N 1
ATOM 983 C CA . LEU A 1 118 ? -2.910 -4.961 -6.201 1.00 78.75 118 LEU A CA 1
ATOM 984 C C . LEU A 1 118 ? -2.287 -6.245 -6.781 1.00 78.75 118 LEU A C 1
ATOM 986 O O . LEU A 1 118 ? -1.601 -7.002 -6.094 1.00 78.75 118 LEU A O 1
ATOM 990 N N . SER A 1 119 ? -2.526 -6.523 -8.060 1.00 78.88 119 SER A N 1
ATOM 991 C CA . SER A 1 119 ? -1.934 -7.676 -8.736 1.00 78.88 119 SER A CA 1
ATOM 992 C C . SER A 1 119 ? -0.410 -7.541 -8.880 1.00 78.88 119 SER A C 1
ATOM 994 O O . SER A 1 119 ? 0.079 -6.592 -9.503 1.00 78.88 119 SER A O 1
ATOM 996 N N . GLY A 1 120 ? 0.337 -8.537 -8.403 1.00 81.38 120 GLY A N 1
ATOM 997 C CA . GLY A 1 120 ? 1.788 -8.618 -8.585 1.00 81.38 120 GLY A CA 1
ATOM 998 C C . GLY A 1 120 ? 2.550 -7.590 -7.747 1.00 81.38 120 GLY A C 1
ATOM 999 O O . GLY A 1 120 ? 2.393 -7.541 -6.533 1.00 81.38 120 GLY A O 1
ATOM 1000 N N . ILE A 1 121 ? 3.407 -6.792 -8.394 1.00 83.62 121 ILE A N 1
ATOM 1001 C CA . ILE A 1 121 ? 4.222 -5.750 -7.734 1.00 83.62 121 ILE A CA 1
ATOM 1002 C C . ILE A 1 121 ? 3.416 -4.462 -7.524 1.00 83.62 121 ILE A C 1
ATOM 1004 O O . ILE A 1 121 ? 3.803 -3.614 -6.718 1.00 83.62 121 ILE A O 1
ATOM 1008 N N . ASN A 1 122 ? 2.292 -4.313 -8.233 1.00 89.69 122 ASN A N 1
ATOM 1009 C CA . ASN A 1 122 ? 1.481 -3.113 -8.156 1.00 89.69 122 ASN A CA 1
ATOM 1010 C C . ASN A 1 122 ? 0.956 -2.946 -6.728 1.00 89.69 122 ASN A C 1
ATOM 1012 O O . ASN A 1 122 ? 0.252 -3.811 -6.208 1.00 89.69 122 ASN A O 1
ATOM 1016 N N . LYS A 1 123 ? 1.297 -1.833 -6.087 1.00 93.06 123 LYS A N 1
ATOM 1017 C CA . LYS A 1 123 ? 0.852 -1.535 -4.728 1.00 93.06 123 LYS A CA 1
ATOM 1018 C C . LYS A 1 123 ? 0.744 -0.041 -4.517 1.00 93.06 123 LYS A C 1
ATOM 1020 O O . LYS A 1 123 ? 1.510 0.737 -5.083 1.00 93.06 123 LYS A O 1
ATOM 1025 N N . VAL A 1 124 ? -0.187 0.347 -3.662 1.00 93.94 124 VAL A N 1
ATOM 1026 C CA . VAL A 1 124 ? -0.343 1.731 -3.232 1.00 93.94 124 VAL A CA 1
ATOM 1027 C C . VAL A 1 124 ? -0.109 1.795 -1.738 1.00 93.94 124 VAL A C 1
ATOM 1029 O O . VAL A 1 124 ? -0.683 1.014 -0.984 1.00 93.94 124 VAL A O 1
ATOM 1032 N N . ILE A 1 125 ? 0.765 2.700 -1.316 1.00 94.06 125 ILE A N 1
ATOM 1033 C CA . ILE A 1 125 ? 1.160 2.850 0.082 1.00 94.06 125 ILE A CA 1
ATOM 1034 C C . ILE A 1 125 ? 0.895 4.286 0.493 1.00 94.06 125 ILE A C 1
ATOM 1036 O O . ILE A 1 125 ? 1.341 5.214 -0.171 1.00 94.06 125 ILE A O 1
ATOM 1040 N N . MET A 1 126 ? 0.171 4.463 1.586 1.00 93.50 126 MET A N 1
ATOM 1041 C CA . MET A 1 126 ? -0.155 5.766 2.146 1.00 93.50 126 MET A CA 1
ATOM 1042 C C . MET A 1 126 ? 0.580 5.912 3.469 1.00 93.50 126 MET A C 1
ATOM 1044 O O . MET A 1 126 ? 0.315 5.183 4.432 1.00 93.50 126 MET A O 1
ATOM 1048 N N . THR A 1 127 ? 1.529 6.839 3.489 1.00 93.50 127 THR A N 1
ATOM 1049 C CA . THR A 1 127 ? 2.244 7.258 4.691 1.00 93.50 127 THR A CA 1
ATOM 1050 C C . THR A 1 127 ? 1.514 8.434 5.343 1.00 93.50 127 THR A C 1
ATOM 1052 O O . THR A 1 127 ? 0.348 8.689 5.044 1.00 93.50 127 THR A O 1
ATOM 1055 N N . ASN A 1 128 ? 2.153 9.130 6.283 1.00 91.25 128 ASN A N 1
ATOM 1056 C CA . ASN A 1 128 ? 1.542 10.290 6.932 1.00 91.25 128 ASN A CA 1
ATOM 1057 C C . ASN A 1 128 ? 1.433 11.490 5.981 1.00 91.25 128 ASN A C 1
ATOM 1059 O O . ASN A 1 128 ? 0.473 12.250 6.076 1.00 91.25 128 ASN A O 1
ATOM 1063 N N . SER A 1 129 ? 2.387 11.638 5.059 1.00 93.00 129 SER A N 1
ATOM 1064 C CA . SER A 1 129 ? 2.453 12.778 4.139 1.00 93.00 129 SER A CA 1
ATOM 1065 C C . SER A 1 129 ? 2.388 12.389 2.663 1.00 93.00 129 SER A C 1
ATOM 1067 O O . SER A 1 129 ? 2.199 13.274 1.826 1.00 93.00 129 SER A O 1
ATOM 1069 N N . TRP A 1 130 ? 2.531 11.105 2.314 1.00 94.69 130 TRP A N 1
ATOM 1070 C CA . TRP A 1 130 ? 2.697 10.658 0.928 1.00 94.69 130 TRP A CA 1
ATOM 1071 C C . TRP A 1 130 ? 1.741 9.536 0.529 1.00 94.69 130 TRP A C 1
ATOM 1073 O O . TRP A 1 130 ? 1.452 8.623 1.295 1.00 94.69 130 TRP A O 1
ATOM 1083 N N . ILE A 1 131 ? 1.314 9.574 -0.730 1.00 95.12 131 ILE A N 1
ATOM 1084 C CA . ILE A 1 131 ? 0.691 8.471 -1.455 1.00 95.12 131 ILE A CA 1
ATOM 1085 C C . ILE A 1 131 ? 1.714 7.983 -2.479 1.00 95.12 131 ILE A C 1
ATOM 1087 O O . ILE A 1 131 ? 2.091 8.704 -3.404 1.00 95.12 131 ILE A O 1
ATOM 1091 N N . LEU A 1 132 ? 2.172 6.753 -2.298 1.00 95.25 132 LEU A N 1
ATOM 1092 C CA . LEU A 1 132 ? 3.164 6.096 -3.132 1.00 95.25 132 LEU A CA 1
ATOM 1093 C C . LEU A 1 132 ? 2.446 5.091 -4.024 1.00 95.25 132 LEU A C 1
ATOM 1095 O O . LEU A 1 132 ? 1.995 4.049 -3.549 1.00 95.25 132 LEU A O 1
ATOM 1099 N N . ASN A 1 133 ? 2.335 5.398 -5.311 1.00 95.19 133 ASN A N 1
ATOM 1100 C CA . ASN A 1 133 ? 1.820 4.461 -6.300 1.00 95.19 133 ASN A CA 1
ATOM 1101 C C . ASN A 1 133 ? 2.990 3.755 -6.982 1.00 95.19 133 ASN A C 1
ATOM 1103 O O . ASN A 1 133 ? 3.784 4.384 -7.686 1.00 95.19 133 ASN A O 1
ATOM 1107 N N . ILE A 1 134 ? 3.100 2.454 -6.737 1.00 93.94 134 ILE A N 1
ATOM 1108 C CA . ILE A 1 134 ? 4.181 1.605 -7.223 1.00 93.94 134 ILE A CA 1
ATOM 1109 C C . ILE A 1 134 ? 3.604 0.686 -8.285 1.00 93.94 134 ILE A C 1
ATOM 1111 O O . ILE A 1 134 ? 2.683 -0.084 -8.017 1.00 93.94 134 ILE A O 1
ATOM 1115 N N . THR A 1 135 ? 4.176 0.754 -9.482 1.00 91.06 135 THR A N 1
ATOM 1116 C CA . THR A 1 135 ? 3.893 -0.161 -10.587 1.00 91.06 135 THR A CA 1
ATOM 1117 C C . THR A 1 135 ? 5.164 -0.907 -10.992 1.00 91.06 135 THR A C 1
ATOM 1119 O O . THR A 1 135 ? 6.249 -0.633 -10.479 1.00 91.06 135 THR A O 1
ATOM 1122 N N . ASN A 1 136 ? 5.062 -1.819 -11.960 1.00 88.50 136 ASN A N 1
ATOM 1123 C CA . ASN A 1 136 ? 6.230 -2.510 -12.521 1.00 88.50 136 ASN A CA 1
ATOM 1124 C C . ASN A 1 136 ? 7.305 -1.573 -13.108 1.00 88.50 136 ASN A C 1
ATOM 1126 O O . ASN A 1 136 ? 8.467 -1.967 -13.180 1.00 88.50 136 ASN A O 1
ATOM 1130 N N . TYR A 1 137 ? 6.941 -0.364 -13.552 1.00 85.50 137 TYR A N 1
ATOM 1131 C CA . TYR A 1 137 ? 7.848 0.518 -14.305 1.00 85.50 137 TYR A CA 1
ATOM 1132 C C . TYR A 1 137 ? 7.866 1.968 -13.816 1.00 85.50 137 TYR A C 1
ATOM 1134 O O . TYR A 1 137 ? 8.564 2.806 -14.390 1.00 85.50 137 TYR A O 1
ATOM 1142 N N . SER A 1 138 ? 7.092 2.298 -12.784 1.00 88.31 138 SER A N 1
ATOM 1143 C CA . SER A 1 138 ? 7.012 3.657 -12.261 1.00 88.31 138 SER A CA 1
ATOM 1144 C C . SER A 1 138 ? 6.758 3.675 -10.760 1.00 88.31 138 SER A C 1
ATOM 1146 O O . SER A 1 138 ? 6.078 2.814 -10.204 1.00 88.31 138 SER A O 1
ATOM 1148 N N . LEU A 1 139 ? 7.305 4.706 -10.122 1.00 93.31 139 LEU A N 1
ATOM 1149 C CA . LEU A 1 139 ? 6.985 5.106 -8.761 1.00 93.31 139 LEU A CA 1
ATOM 1150 C C . LEU A 1 139 ? 6.516 6.559 -8.813 1.00 93.31 139 LEU A C 1
ATOM 1152 O O . LEU A 1 139 ? 7.288 7.444 -9.196 1.00 93.31 139 LEU A O 1
ATOM 1156 N N . ILE A 1 140 ? 5.260 6.796 -8.452 1.00 94.75 140 ILE A N 1
ATOM 1157 C CA . ILE A 1 140 ? 4.698 8.140 -8.299 1.00 94.75 140 ILE A CA 1
ATOM 1158 C C . ILE A 1 140 ? 4.599 8.428 -6.804 1.00 94.75 140 ILE A C 1
ATOM 1160 O O . ILE A 1 140 ? 3.899 7.721 -6.082 1.00 94.75 140 ILE A O 1
ATOM 1164 N N . CYS A 1 141 ? 5.300 9.469 -6.356 1.00 95.25 141 CYS A N 1
ATOM 1165 C CA . CYS A 1 141 ? 5.250 9.968 -4.986 1.00 95.25 141 CYS A CA 1
ATOM 1166 C C . CYS A 1 141 ? 4.403 11.241 -4.964 1.00 95.25 141 CYS A C 1
ATOM 1168 O O . CYS A 1 141 ? 4.870 12.307 -5.368 1.00 95.25 141 CYS A O 1
ATOM 1170 N N . ALA A 1 142 ? 3.154 11.129 -4.525 1.00 94.75 142 ALA A N 1
ATOM 1171 C CA . ALA A 1 142 ? 2.233 12.252 -4.433 1.00 94.75 142 ALA A CA 1
ATOM 1172 C C . ALA A 1 142 ? 2.115 12.713 -2.978 1.00 94.75 142 ALA A C 1
ATOM 1174 O O . ALA A 1 142 ? 1.795 11.918 -2.100 1.00 94.75 142 ALA A O 1
ATOM 1175 N N . GLN A 1 143 ? 2.360 13.990 -2.705 1.00 94.06 143 GLN A N 1
ATOM 1176 C CA . GLN A 1 143 ? 2.196 14.533 -1.358 1.00 94.06 143 GLN A CA 1
ATOM 1177 C C . GLN A 1 143 ? 0.702 14.710 -1.055 1.00 94.06 143 GLN A C 1
ATOM 1179 O O . GLN A 1 143 ? -0.012 15.318 -1.850 1.00 94.06 143 GLN A O 1
ATOM 1184 N N . ILE A 1 144 ? 0.215 14.228 0.092 1.00 93.62 144 ILE A N 1
ATOM 1185 C CA . ILE A 1 144 ? -1.214 14.261 0.465 1.00 93.62 144 ILE A CA 1
ATOM 1186 C C . ILE A 1 144 ? -1.774 15.695 0.436 1.00 93.62 144 ILE A C 1
ATOM 1188 O O . ILE A 1 144 ? -2.925 15.915 0.042 1.00 93.62 144 ILE A O 1
ATOM 1192 N N . SER A 1 145 ? -0.959 16.697 0.777 1.00 92.69 145 SER A N 1
ATOM 1193 C CA . SER A 1 145 ? -1.326 18.117 0.689 1.00 92.69 145 SER A CA 1
ATOM 1194 C C . SER A 1 145 ? -1.663 18.565 -0.743 1.00 92.69 145 SER A C 1
ATOM 1196 O O . SER A 1 145 ? -2.623 19.313 -0.922 1.00 92.69 145 SER A O 1
ATOM 1198 N N . ASP A 1 146 ? -0.970 18.036 -1.756 1.00 93.06 146 ASP A N 1
ATOM 1199 C CA . ASP A 1 146 ? -1.092 18.385 -3.183 1.00 93.06 146 ASP A CA 1
ATOM 1200 C C . ASP A 1 146 ? -2.056 17.473 -3.971 1.00 93.06 146 ASP A C 1
ATOM 1202 O O . ASP A 1 146 ? -2.132 17.530 -5.196 1.00 93.06 146 ASP A O 1
ATOM 1206 N N . VAL A 1 147 ? -2.808 16.606 -3.293 1.00 94.56 147 VAL A N 1
ATOM 1207 C CA . VAL A 1 147 ? -3.686 15.628 -3.952 1.00 94.56 147 VAL A CA 1
ATOM 1208 C C . VAL A 1 147 ? -5.161 16.014 -3.829 1.00 94.56 147 VAL A C 1
ATOM 1210 O O . VAL A 1 147 ? -5.633 16.321 -2.735 1.00 94.56 147 VAL A O 1
ATOM 1213 N N . ALA A 1 148 ? -5.925 15.917 -4.915 1.00 94.44 148 ALA A N 1
ATOM 1214 C CA . ALA A 1 148 ? -7.384 15.822 -4.868 1.00 94.44 148 ALA A CA 1
ATOM 1215 C C . ALA A 1 148 ? -7.816 14.366 -5.077 1.00 94.44 148 ALA A C 1
ATOM 1217 O O . ALA A 1 148 ? -7.373 13.717 -6.025 1.00 94.44 148 ALA A O 1
ATOM 1218 N N . LEU A 1 149 ? -8.682 13.871 -4.189 1.00 94.81 149 LEU A N 1
ATOM 1219 C CA . LEU A 1 149 ? -9.221 12.513 -4.237 1.00 94.81 149 LEU A CA 1
ATOM 1220 C C . LEU A 1 149 ? -10.692 12.553 -4.640 1.00 94.81 149 LEU A C 1
ATOM 1222 O O . LEU A 1 149 ? -11.499 13.275 -4.037 1.00 94.81 149 LEU A O 1
ATOM 1226 N N . GLN A 1 150 ? -11.038 11.757 -5.645 1.00 91.88 150 GLN A N 1
ATOM 1227 C CA . GLN A 1 150 ? -12.407 11.628 -6.119 1.00 91.88 150 GLN A CA 1
ATOM 1228 C C . GLN A 1 150 ? -12.753 10.171 -6.387 1.00 91.88 150 GLN A C 1
ATOM 1230 O O . GLN A 1 150 ? -12.069 9.493 -7.144 1.00 91.88 150 GLN A O 1
ATOM 1235 N N . ILE A 1 151 ? -13.844 9.689 -5.807 1.00 91.31 151 ILE A N 1
ATOM 1236 C CA . ILE A 1 151 ? -14.407 8.402 -6.193 1.00 91.31 151 ILE A CA 1
ATOM 1237 C C . ILE A 1 151 ? -15.149 8.587 -7.511 1.00 91.31 151 ILE A C 1
ATOM 1239 O O . ILE A 1 151 ? -16.095 9.373 -7.588 1.00 91.31 151 ILE A O 1
ATOM 1243 N N . ILE A 1 152 ? -14.711 7.851 -8.527 1.00 91.12 152 ILE A N 1
ATOM 1244 C CA . ILE A 1 152 ? -15.239 7.938 -9.892 1.00 91.12 152 ILE A CA 1
ATOM 1245 C C . ILE A 1 152 ? -16.138 6.757 -10.254 1.00 91.12 152 ILE A C 1
ATOM 1247 O O . ILE A 1 152 ? -17.031 6.907 -11.079 1.00 91.12 152 ILE A O 1
ATOM 1251 N N . HIS A 1 153 ? -15.916 5.589 -9.646 1.00 88.06 153 HIS A N 1
ATOM 1252 C CA . HIS A 1 153 ? -16.638 4.365 -9.980 1.00 88.06 153 HIS A CA 1
ATOM 1253 C C . HIS A 1 153 ? -16.700 3.414 -8.783 1.00 88.06 153 HIS A C 1
ATOM 1255 O O . HIS A 1 153 ? -15.774 3.390 -7.968 1.00 88.06 153 HIS A O 1
ATOM 1261 N N . ALA A 1 154 ? -17.758 2.608 -8.707 1.00 86.38 154 ALA A N 1
ATOM 1262 C CA . ALA A 1 154 ? -17.873 1.509 -7.758 1.00 86.38 154 ALA A CA 1
ATOM 1263 C C . ALA A 1 154 ? -18.414 0.263 -8.474 1.00 86.38 154 ALA A C 1
ATOM 1265 O O . ALA A 1 154 ? -19.486 0.300 -9.072 1.00 86.38 154 ALA A O 1
ATOM 1266 N N . ASP A 1 155 ? -17.657 -0.829 -8.412 1.00 84.75 155 ASP A N 1
ATOM 1267 C CA . ASP A 1 155 ? -17.917 -2.090 -9.102 1.00 84.75 155 ASP A CA 1
ATOM 1268 C C . ASP A 1 155 ? -18.271 -3.196 -8.108 1.00 84.75 155 ASP A C 1
ATOM 1270 O O . ASP A 1 155 ? -17.561 -3.386 -7.124 1.00 84.75 155 ASP A O 1
ATOM 1274 N N . GLU A 1 156 ? -19.282 -4.010 -8.395 1.00 76.88 156 GLU A N 1
ATOM 1275 C CA . GLU A 1 156 ? -19.616 -5.189 -7.587 1.00 76.88 156 GLU A CA 1
ATOM 1276 C C . GLU A 1 156 ? -19.159 -6.466 -8.281 1.00 76.88 156 GLU A C 1
ATOM 1278 O O . GLU A 1 156 ? -19.424 -6.677 -9.462 1.00 76.88 156 GLU A O 1
ATOM 1283 N N . HIS A 1 157 ? -18.460 -7.326 -7.547 1.00 71.88 157 HIS A N 1
ATOM 1284 C CA . HIS A 1 157 ? -18.031 -8.631 -8.033 1.00 71.88 157 HIS A CA 1
ATOM 1285 C C . HIS A 1 157 ? -18.655 -9.707 -7.146 1.00 71.88 157 HIS A C 1
ATOM 1287 O O . HIS A 1 157 ? -18.463 -9.718 -5.929 1.00 71.88 157 HIS A O 1
ATOM 1293 N N . GLN A 1 158 ? -19.419 -10.617 -7.750 1.00 62.19 158 GLN A N 1
ATOM 1294 C CA . GLN A 1 158 ? -19.892 -11.811 -7.055 1.00 62.19 158 GLN A CA 1
ATOM 1295 C C . GLN A 1 158 ? -18.708 -12.767 -6.909 1.00 62.19 158 GLN A C 1
ATOM 1297 O O . GLN A 1 158 ? -18.251 -13.347 -7.894 1.00 62.19 158 GLN A O 1
ATOM 1302 N N . ILE A 1 159 ? -18.177 -12.904 -5.695 1.00 60.44 159 ILE A N 1
ATOM 1303 C CA . ILE A 1 159 ? -17.168 -13.924 -5.419 1.00 60.44 159 ILE A CA 1
ATOM 1304 C C . ILE A 1 159 ? -17.906 -15.257 -5.282 1.00 60.44 159 ILE A C 1
ATOM 1306 O O . ILE A 1 159 ? -18.811 -15.412 -4.465 1.00 60.44 159 ILE A O 1
ATOM 1310 N N . SER A 1 160 ? -17.554 -16.213 -6.137 1.00 45.81 160 SER A N 1
ATOM 1311 C CA . SER A 1 160 ? -18.136 -17.554 -6.180 1.00 45.81 160 SER A CA 1
ATOM 1312 C C . SER A 1 160 ? -18.016 -18.275 -4.829 1.00 45.81 160 SER A C 1
ATOM 1314 O O . SER A 1 160 ? -16.895 -18.435 -4.362 1.00 45.81 160 SER A O 1
ATOM 1316 N N . HIS A 1 161 ? -19.155 -18.713 -4.269 1.00 46.56 161 HIS A N 1
ATOM 1317 C CA . HIS A 1 161 ? -19.483 -19.776 -3.281 1.00 46.56 161 HIS A CA 1
ATOM 1318 C C . HIS A 1 161 ? -18.480 -20.314 -2.223 1.00 46.56 161 HIS A C 1
ATOM 1320 O O . HIS A 1 161 ? -18.876 -21.166 -1.430 1.00 46.56 161 HIS A O 1
ATOM 1326 N N . HIS A 1 162 ? -17.230 -19.863 -2.146 1.00 46.06 162 HIS A N 1
ATOM 1327 C CA . HIS A 1 162 ? -16.181 -20.474 -1.322 1.00 46.06 162 HIS A CA 1
ATOM 1328 C C . HIS A 1 162 ? -15.659 -19.597 -0.182 1.00 46.06 162 HIS A C 1
ATOM 1330 O O . HIS A 1 162 ? -14.902 -20.100 0.646 1.00 46.06 162 HIS A O 1
ATOM 1336 N N . GLU A 1 163 ? -16.104 -18.344 -0.060 1.00 44.88 163 GLU A N 1
ATOM 1337 C CA . GLU A 1 163 ? -15.921 -17.594 1.182 1.00 44.88 163 GLU A CA 1
ATOM 1338 C C . GLU A 1 163 ? -17.164 -17.718 2.072 1.00 44.88 163 GLU A C 1
ATOM 1340 O O . GLU A 1 163 ? -18.291 -17.623 1.581 1.00 44.88 163 GLU A O 1
ATOM 1345 N N . PRO A 1 164 ? -16.995 -17.892 3.397 1.00 45.88 164 PRO A N 1
ATOM 1346 C CA . PRO A 1 164 ? -18.101 -18.034 4.346 1.00 45.88 164 PRO A CA 1
ATOM 1347 C C . PRO A 1 164 ? -18.985 -16.778 4.445 1.00 45.88 164 PRO A C 1
ATOM 1349 O O . PRO A 1 164 ? -19.939 -16.762 5.221 1.00 45.88 164 PRO A O 1
ATOM 1352 N N . PHE A 1 165 ? -18.703 -15.741 3.656 1.00 48.84 165 PHE A N 1
ATOM 1353 C CA . PHE A 1 165 ? -19.482 -14.528 3.466 1.00 48.84 165 PHE A CA 1
ATOM 1354 C C . PHE A 1 165 ? -19.875 -14.436 1.987 1.00 48.84 165 PHE A C 1
ATOM 1356 O O . PHE A 1 165 ? -19.205 -13.776 1.205 1.00 48.84 165 PHE A O 1
ATOM 1363 N N . GLY A 1 166 ? -20.951 -15.122 1.589 1.00 44.09 166 GLY A N 1
ATOM 1364 C CA . GLY A 1 166 ? -21.528 -15.065 0.237 1.00 44.09 166 GLY A CA 1
ATOM 1365 C C . GLY A 1 166 ? -22.142 -13.704 -0.122 1.00 44.09 166 GLY A C 1
ATOM 1366 O O . GLY A 1 166 ? -23.295 -13.638 -0.534 1.00 44.09 166 GLY A O 1
ATOM 1367 N N . GLY A 1 167 ? -21.398 -12.618 0.084 1.00 53.81 167 GLY A N 1
ATOM 1368 C CA . GLY A 1 167 ? -21.746 -11.262 -0.310 1.00 53.81 167 GLY A CA 1
ATOM 1369 C C . GLY A 1 167 ? -20.985 -10.852 -1.567 1.00 53.81 167 GLY A C 1
ATOM 1370 O O . GLY A 1 167 ? -19.841 -11.247 -1.784 1.00 53.81 167 GLY A O 1
ATOM 1371 N N . SER A 1 168 ? -21.619 -10.044 -2.413 1.00 64.38 168 SER A N 1
ATOM 1372 C CA . SER A 1 168 ? -20.919 -9.308 -3.466 1.00 64.38 168 SER A CA 1
ATOM 1373 C C . SER A 1 168 ? -19.858 -8.406 -2.833 1.00 64.38 168 SER A C 1
ATOM 1375 O O . SER A 1 168 ? -20.197 -7.585 -1.980 1.00 64.38 168 SER A O 1
ATOM 1377 N N . VAL A 1 169 ? -18.601 -8.514 -3.262 1.00 72.12 169 VAL A N 1
ATOM 1378 C CA . VAL A 1 169 ? -17.552 -7.580 -2.837 1.00 72.12 169 VAL A CA 1
ATOM 1379 C C . VAL A 1 169 ? -17.619 -6.351 -3.730 1.00 72.12 169 VAL A C 1
ATOM 1381 O O . VAL A 1 169 ? -17.536 -6.458 -4.957 1.00 72.12 169 VAL A O 1
ATOM 1384 N N . GLN A 1 170 ? -17.784 -5.180 -3.114 1.00 80.62 170 GLN A N 1
ATOM 1385 C CA . GLN A 1 170 ? -17.739 -3.906 -3.820 1.00 80.62 170 GLN A CA 1
ATOM 1386 C C . GLN A 1 170 ? -16.302 -3.376 -3.830 1.00 80.62 170 GLN A C 1
ATOM 1388 O O . GLN A 1 170 ? -15.644 -3.285 -2.793 1.00 80.62 170 GLN A O 1
ATOM 1393 N N . PHE A 1 171 ? -15.821 -3.002 -5.009 1.00 87.44 171 PHE A N 1
ATOM 1394 C CA . PHE A 1 171 ? -14.576 -2.278 -5.205 1.00 87.44 171 PHE A CA 1
ATOM 1395 C C . PHE A 1 171 ? -14.871 -0.831 -5.572 1.00 87.44 171 PHE A C 1
ATOM 1397 O O . PHE A 1 171 ? -15.777 -0.555 -6.350 1.00 87.44 171 PHE A O 1
ATOM 1404 N N . VAL A 1 172 ? -14.073 0.088 -5.049 1.00 89.50 172 VAL A N 1
ATOM 1405 C CA . VAL A 1 172 ? -14.177 1.521 -5.297 1.00 89.50 172 VAL A CA 1
ATOM 1406 C C . VAL A 1 172 ? -12.926 1.980 -6.036 1.00 89.50 172 VAL A C 1
ATOM 1408 O O . VAL A 1 172 ? -11.805 1.688 -5.612 1.00 89.50 172 VAL A O 1
ATOM 1411 N N . ASN A 1 173 ? -13.118 2.699 -7.141 1.00 92.06 173 ASN A N 1
ATOM 1412 C CA . ASN A 1 173 ? -12.047 3.318 -7.912 1.00 92.06 173 ASN A CA 1
ATOM 1413 C C . ASN A 1 173 ? -11.931 4.791 -7.511 1.00 92.06 173 ASN A C 1
ATOM 1415 O O . ASN A 1 173 ? -12.846 5.592 -7.730 1.00 92.06 173 ASN A O 1
ATOM 1419 N N . ILE A 1 174 ? -10.792 5.133 -6.918 1.00 93.44 174 ILE A N 1
ATOM 1420 C CA . ILE A 1 174 ? -10.464 6.462 -6.414 1.00 93.44 174 ILE A CA 1
ATOM 1421 C C . ILE A 1 174 ? -9.428 7.076 -7.339 1.00 93.44 174 ILE A C 1
ATOM 1423 O O . ILE A 1 174 ? -8.311 6.584 -7.472 1.00 93.44 174 ILE A O 1
ATOM 1427 N N . GLU A 1 175 ? -9.805 8.167 -7.977 1.00 94.94 175 GLU A N 1
ATOM 1428 C CA . GLU A 1 175 ? -8.941 8.964 -8.821 1.00 94.94 175 GLU A CA 1
ATOM 1429 C C . GLU A 1 175 ? -8.097 9.920 -7.969 1.00 94.94 175 GLU A C 1
ATOM 1431 O O . GLU A 1 175 ? -8.615 10.642 -7.110 1.00 94.94 175 GLU A O 1
ATOM 1436 N N . VAL A 1 176 ? -6.788 9.918 -8.219 1.00 95.50 176 VAL A N 1
ATOM 1437 C CA . VAL A 1 176 ? -5.788 10.735 -7.528 1.00 95.50 176 VAL A CA 1
ATOM 1438 C C . VAL A 1 176 ? -5.243 11.775 -8.495 1.00 95.50 176 VAL A C 1
ATOM 1440 O O . VAL A 1 176 ? -4.450 11.454 -9.382 1.00 95.50 176 VAL A O 1
ATOM 1443 N N . LYS A 1 177 ? -5.656 13.031 -8.317 1.00 95.00 177 LYS A N 1
ATOM 1444 C CA . LYS A 1 177 ? -5.238 14.167 -9.154 1.00 95.00 177 LYS A CA 1
ATOM 1445 C C . LYS A 1 177 ? -4.221 15.037 -8.426 1.00 95.00 177 LYS A C 1
ATOM 1447 O O . LYS A 1 177 ? -4.381 15.304 -7.237 1.00 95.00 177 LYS A O 1
ATOM 1452 N N . SER A 1 178 ? -3.216 15.530 -9.146 1.00 95.19 178 SER A N 1
ATOM 1453 C CA . SER A 1 178 ? -2.323 16.578 -8.637 1.00 95.19 178 SER A CA 1
ATOM 1454 C C . SER A 1 178 ? -3.013 17.937 -8.722 1.00 95.19 178 SER A C 1
ATOM 1456 O O . SER A 1 178 ? -3.472 18.327 -9.794 1.00 95.19 178 SER A O 1
ATOM 1458 N N . LEU A 1 179 ? -3.054 18.673 -7.612 1.00 93.25 179 LEU A N 1
ATOM 1459 C CA . LEU A 1 179 ? -3.544 20.052 -7.573 1.00 93.25 179 LEU A CA 1
ATOM 1460 C C . LEU A 1 179 ? -2.595 21.003 -8.312 1.00 93.25 179 LEU A C 1
ATOM 1462 O O . LEU A 1 179 ? -3.044 21.925 -8.988 1.00 93.25 179 LEU A O 1
ATOM 1466 N N . SER A 1 180 ? -1.288 20.760 -8.212 1.00 91.69 180 SER A N 1
ATOM 1467 C CA . SER A 1 180 ? -0.250 21.556 -8.876 1.00 91.69 180 SER A CA 1
ATOM 1468 C C . SER A 1 180 ? 0.123 21.083 -10.288 1.00 91.69 180 SER A C 1
ATOM 1470 O O . SER A 1 180 ? 0.919 21.739 -10.957 1.00 91.69 180 SER A O 1
ATOM 1472 N N . GLY A 1 181 ? -0.423 19.954 -10.755 1.00 91.38 181 GLY A N 1
ATOM 1473 C CA . GLY A 1 181 ? -0.085 19.362 -12.055 1.00 91.38 181 GLY A CA 1
ATOM 1474 C C . GLY A 1 181 ? 1.303 18.706 -12.114 1.00 91.38 181 GLY A C 1
ATOM 1475 O O . GLY A 1 181 ? 1.847 18.527 -13.201 1.00 91.38 181 GLY A O 1
ATOM 1476 N N . LYS A 1 182 ? 1.894 18.349 -10.964 1.00 88.50 182 LYS A N 1
ATOM 1477 C CA . LYS A 1 182 ? 3.244 17.756 -10.862 1.00 88.50 182 LYS A CA 1
ATOM 1478 C C . LYS A 1 182 ? 3.338 16.317 -11.371 1.00 88.50 182 LYS A C 1
ATOM 1480 O O . LYS A 1 182 ? 4.421 15.881 -11.756 1.00 88.50 182 LYS A O 1
ATOM 1485 N N . PHE A 1 183 ? 2.241 15.564 -11.340 1.00 91.75 183 PHE A N 1
ATOM 1486 C CA . PHE A 1 183 ? 2.204 14.160 -11.751 1.00 91.75 183 PHE A CA 1
ATOM 1487 C C . PHE A 1 183 ? 0.918 13.823 -12.514 1.00 91.75 183 PHE A C 1
ATOM 1489 O O . PHE A 1 183 ? -0.100 14.506 -12.385 1.00 91.75 183 PHE A O 1
ATOM 1496 N N . GLU A 1 184 ? 0.980 12.753 -13.309 1.00 91.25 184 GLU A N 1
ATOM 1497 C CA . GLU A 1 184 ? -0.161 12.233 -14.064 1.00 91.25 184 GLU A CA 1
ATOM 1498 C C . GLU A 1 184 ? -1.188 11.573 -13.141 1.00 91.25 184 GLU A C 1
ATOM 1500 O O . GLU A 1 184 ? -0.839 10.861 -12.201 1.00 91.25 184 GLU A O 1
ATOM 1505 N N . THR A 1 185 ? -2.468 11.795 -13.434 1.00 94.44 185 THR A N 1
ATOM 1506 C CA . THR A 1 185 ? -3.569 11.231 -12.646 1.00 94.44 185 THR A CA 1
ATOM 1507 C C . THR A 1 185 ? -3.533 9.705 -12.696 1.00 94.44 185 THR A C 1
ATOM 1509 O O . THR A 1 185 ? -3.347 9.119 -13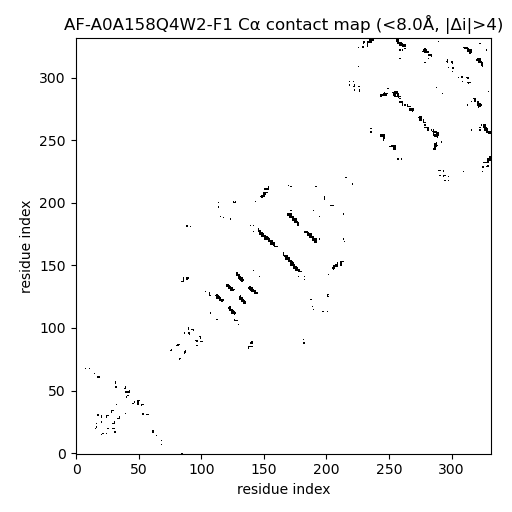.761 1.00 94.44 185 THR A O 1
ATOM 1512 N N . PHE A 1 186 ? -3.732 9.059 -11.549 1.00 94.19 186 PHE A N 1
ATOM 1513 C CA . PHE A 1 186 ? -3.794 7.601 -11.451 1.00 94.19 186 PHE A CA 1
ATOM 1514 C C . PHE A 1 186 ? -4.986 7.154 -10.607 1.00 94.19 186 PHE A C 1
ATOM 1516 O O . PHE A 1 186 ? -5.536 7.928 -9.824 1.00 94.19 186 PHE A O 1
ATOM 1523 N N . ILE A 1 187 ? -5.392 5.897 -10.780 1.00 93.75 187 ILE A N 1
ATOM 1524 C CA . ILE A 1 187 ? -6.558 5.319 -10.110 1.00 93.75 187 ILE A CA 1
ATOM 1525 C C . ILE A 1 187 ? -6.090 4.286 -9.089 1.00 93.75 187 ILE A C 1
ATOM 1527 O O . ILE A 1 187 ? -5.305 3.392 -9.406 1.00 93.75 187 ILE A O 1
ATOM 1531 N N . ILE A 1 188 ? -6.600 4.401 -7.869 1.00 92.81 188 ILE A N 1
ATOM 1532 C CA . ILE A 1 188 ? -6.446 3.422 -6.800 1.00 92.81 188 ILE A CA 1
ATOM 1533 C C . ILE A 1 188 ? -7.739 2.615 -6.730 1.00 92.81 188 ILE A C 1
ATOM 1535 O O . ILE A 1 188 ? -8.813 3.183 -6.548 1.00 92.81 188 ILE A O 1
ATOM 1539 N N . ARG A 1 189 ? -7.636 1.291 -6.841 1.00 90.94 189 ARG A N 1
ATOM 1540 C CA . ARG A 1 189 ? -8.767 0.384 -6.635 1.00 90.94 189 ARG A CA 1
ATOM 1541 C C . ARG A 1 189 ? -8.670 -0.247 -5.253 1.00 90.94 189 ARG A C 1
ATOM 1543 O O . ARG A 1 189 ? -7.669 -0.890 -4.949 1.00 90.94 189 ARG A O 1
ATOM 1550 N N . ILE A 1 190 ? -9.706 -0.085 -4.439 1.00 90.06 190 ILE A N 1
ATOM 1551 C CA . ILE A 1 190 ? -9.779 -0.641 -3.080 1.00 90.06 190 ILE A CA 1
ATOM 1552 C C . ILE A 1 190 ? -11.095 -1.379 -2.865 1.00 90.06 190 ILE A C 1
ATOM 1554 O O . ILE A 1 190 ? -12.055 -1.141 -3.590 1.00 90.06 190 ILE A O 1
ATOM 1558 N N . GLN A 1 191 ? -11.164 -2.247 -1.860 1.00 85.31 191 GLN A N 1
ATOM 1559 C CA . GLN A 1 191 ? -12.449 -2.773 -1.397 1.00 85.31 191 GLN A CA 1
ATOM 1560 C C . GLN A 1 191 ? -13.197 -1.702 -0.599 1.00 85.31 191 GLN A C 1
ATOM 1562 O O . GLN A 1 191 ? -12.572 -0.914 0.114 1.00 85.31 191 GLN A O 1
ATOM 1567 N N . ALA A 1 192 ? -14.526 -1.683 -0.708 1.00 81.50 192 ALA A N 1
ATOM 1568 C CA . ALA A 1 192 ? -15.371 -0.743 0.024 1.00 81.50 192 ALA A CA 1
ATOM 1569 C C . ALA A 1 192 ? -15.180 -0.860 1.547 1.00 81.50 192 ALA A C 1
ATOM 1571 O O . ALA A 1 192 ? -15.148 0.158 2.232 1.00 81.50 192 ALA A O 1
ATOM 1572 N N . ASP A 1 193 ? -14.943 -2.070 2.062 1.00 76.00 193 ASP A N 1
ATOM 1573 C CA . ASP A 1 193 ? -14.716 -2.307 3.494 1.00 76.00 193 ASP A CA 1
ATOM 1574 C C . ASP A 1 193 ? -13.430 -1.635 4.005 1.00 76.00 193 ASP A C 1
ATOM 1576 O O . ASP A 1 193 ? -13.401 -1.104 5.111 1.00 76.00 19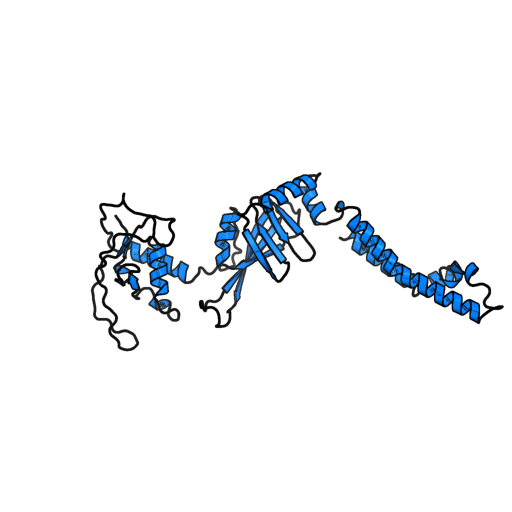3 ASP A O 1
ATOM 1580 N N . SER A 1 194 ? -12.383 -1.571 3.175 1.00 84.06 194 SER A N 1
ATOM 1581 C CA . SER A 1 194 ? -11.117 -0.898 3.508 1.00 84.06 194 SER A CA 1
ATOM 1582 C C . SER A 1 194 ? -11.135 0.610 3.226 1.00 84.06 194 SER A C 1
ATOM 1584 O O . SER A 1 194 ? -10.146 1.298 3.487 1.00 84.06 194 SER A O 1
ATOM 1586 N N . PHE A 1 195 ? -12.226 1.147 2.666 1.00 84.94 195 PHE A N 1
ATOM 1587 C CA . PHE A 1 195 ? -12.325 2.572 2.342 1.00 84.94 195 PHE A CA 1
ATOM 1588 C C . PHE A 1 195 ? -12.290 3.448 3.591 1.00 84.94 195 PHE A C 1
ATOM 1590 O O . PHE A 1 195 ? -11.647 4.495 3.569 1.00 84.94 195 PHE A O 1
ATOM 1597 N N . ARG A 1 196 ? -12.939 3.017 4.681 1.00 81.12 196 ARG A N 1
ATOM 1598 C CA . ARG A 1 196 ? -12.941 3.775 5.937 1.00 81.12 196 ARG A CA 1
ATOM 1599 C C . ARG A 1 196 ? -11.534 3.868 6.526 1.00 81.12 196 ARG A C 1
ATOM 1601 O O . ARG A 1 196 ? -11.080 4.972 6.798 1.00 81.12 196 ARG A O 1
ATOM 1608 N N . ASP A 1 197 ? -10.812 2.752 6.589 1.00 85.50 197 ASP A N 1
ATOM 1609 C CA . ASP A 1 197 ? -9.426 2.721 7.075 1.00 85.50 197 ASP A CA 1
ATOM 1610 C C . ASP A 1 197 ? -8.502 3.619 6.232 1.00 85.50 197 ASP A C 1
ATOM 1612 O O . ASP A 1 197 ? -7.664 4.353 6.760 1.00 85.50 197 ASP A O 1
ATOM 1616 N N . MET A 1 198 ? -8.685 3.609 4.906 1.00 88.56 198 MET A N 1
ATOM 1617 C CA . MET A 1 198 ? -7.978 4.511 3.995 1.00 88.56 198 MET A CA 1
ATOM 1618 C C . MET A 1 198 ? -8.320 5.982 4.268 1.00 88.56 198 MET A C 1
ATOM 1620 O O . MET A 1 198 ? -7.427 6.831 4.305 1.00 88.56 198 MET A O 1
ATOM 1624 N N . GLN A 1 199 ? -9.606 6.300 4.420 1.00 87.19 199 GLN A N 1
ATOM 1625 C CA . GLN A 1 199 ? -10.079 7.661 4.655 1.00 87.19 199 GLN A CA 1
ATOM 1626 C C . GLN A 1 199 ? -9.526 8.214 5.974 1.00 87.19 199 GLN A C 1
ATOM 1628 O O . GLN A 1 199 ? -9.029 9.344 6.001 1.00 87.19 199 GLN A O 1
ATOM 1633 N N . ASP A 1 200 ? -9.536 7.393 7.022 1.00 85.81 200 ASP A N 1
ATOM 1634 C CA . ASP A 1 200 ? -8.994 7.726 8.337 1.00 85.81 200 ASP A CA 1
ATOM 1635 C C . ASP A 1 200 ? -7.474 7.940 8.271 1.00 85.81 200 ASP A C 1
ATOM 1637 O O . ASP A 1 200 ? -6.953 8.877 8.880 1.00 85.81 200 ASP A O 1
ATOM 1641 N N . LYS A 1 201 ? -6.752 7.144 7.466 1.00 89.06 201 LYS A N 1
ATOM 1642 C CA . LYS A 1 201 ? -5.304 7.314 7.267 1.00 89.06 201 LYS A CA 1
ATOM 1643 C C . LYS A 1 201 ? -4.946 8.625 6.568 1.00 89.06 201 LYS A C 1
ATOM 1645 O O . LYS A 1 201 ? -3.967 9.266 6.945 1.00 89.06 201 LYS A O 1
ATOM 1650 N N . ILE A 1 202 ? -5.687 8.998 5.527 1.00 87.62 202 ILE A N 1
ATOM 1651 C CA . ILE A 1 202 ? -5.384 10.192 4.724 1.00 87.62 202 ILE A CA 1
ATOM 1652 C C . ILE A 1 202 ? -5.802 11.472 5.458 1.00 87.62 202 ILE A C 1
ATOM 1654 O O . ILE A 1 202 ? -5.175 12.515 5.266 1.00 87.62 202 ILE A O 1
ATOM 1658 N N . ASN A 1 203 ? -6.859 11.407 6.275 1.00 86.38 203 ASN A N 1
ATOM 1659 C CA . ASN A 1 203 ? -7.427 12.550 6.994 1.00 86.38 203 ASN A CA 1
ATOM 1660 C C . ASN A 1 203 ? -7.696 13.768 6.076 1.00 86.38 203 ASN A C 1
ATOM 1662 O O . ASN A 1 203 ? -7.454 14.924 6.428 1.00 86.38 203 ASN A O 1
ATOM 1666 N N . LYS A 1 204 ? -8.174 13.502 4.853 1.00 84.50 204 LYS A N 1
ATOM 1667 C CA . LYS A 1 204 ? -8.550 14.508 3.846 1.00 84.50 204 LYS A CA 1
ATOM 1668 C C . LYS A 1 204 ? -9.910 14.139 3.252 1.00 84.50 204 LYS A C 1
ATOM 1670 O O . LYS A 1 204 ? -10.168 12.951 3.051 1.00 84.50 204 LYS A O 1
ATOM 1675 N N . PRO A 1 205 ? -10.786 15.113 2.942 1.00 85.19 205 PRO A N 1
ATOM 1676 C CA . PRO A 1 205 ? -12.057 14.815 2.296 1.00 85.19 205 PRO A CA 1
ATOM 1677 C C . PRO A 1 205 ? -11.846 14.147 0.932 1.00 85.19 205 PRO A C 1
ATOM 1679 O O . PRO A 1 205 ? -11.078 14.631 0.099 1.00 85.19 205 PRO A O 1
ATOM 1682 N N . ILE A 1 206 ? -12.573 13.053 0.705 1.00 88.06 206 ILE A N 1
ATOM 1683 C CA . ILE A 1 206 ? -12.648 12.354 -0.579 1.00 88.06 206 ILE A CA 1
ATOM 1684 C C . ILE A 1 206 ? -13.993 12.714 -1.204 1.00 88.06 206 ILE A C 1
ATOM 1686 O O . ILE A 1 206 ? -15.047 12.430 -0.637 1.00 88.06 206 ILE A O 1
ATOM 1690 N N . SER A 1 207 ? -13.960 13.383 -2.355 1.00 86.38 207 SER A N 1
ATOM 1691 C CA . SER A 1 207 ? -15.181 13.756 -3.074 1.00 86.38 207 SER A CA 1
ATOM 1692 C C . SER A 1 207 ? -15.800 12.535 -3.754 1.00 86.38 207 SER A C 1
ATOM 1694 O O . SER A 1 207 ? -15.087 11.655 -4.228 1.00 86.38 207 SER A O 1
ATOM 1696 N N . ILE A 1 208 ? -17.127 12.466 -3.815 1.00 85.19 208 ILE A N 1
ATOM 1697 C CA . ILE A 1 208 ? -17.844 11.375 -4.485 1.00 85.19 208 ILE A CA 1
ATOM 1698 C C . ILE A 1 208 ? -18.468 11.947 -5.755 1.00 85.19 208 ILE A C 1
ATOM 1700 O O . ILE A 1 208 ? -19.177 12.955 -5.696 1.00 85.19 208 ILE A O 1
ATOM 1704 N N . ALA A 1 209 ? -18.179 11.353 -6.916 1.00 83.75 209 ALA A N 1
ATOM 1705 C CA . ALA A 1 209 ? -18.864 11.727 -8.147 1.00 83.75 209 ALA A CA 1
ATOM 1706 C C . ALA A 1 209 ? -20.366 11.424 -8.023 1.00 83.75 209 ALA A C 1
ATOM 1708 O O . ALA A 1 209 ? -20.757 10.423 -7.431 1.00 83.75 209 ALA A O 1
ATOM 1709 N N . LYS A 1 210 ? -21.217 12.296 -8.580 1.00 75.19 210 LYS A N 1
ATOM 1710 C CA . LYS A 1 210 ? -22.678 12.284 -8.353 1.00 75.19 210 LYS A CA 1
ATOM 1711 C C . LYS A 1 210 ? -23.362 10.951 -8.680 1.00 75.19 210 LYS A C 1
ATOM 1713 O O . LYS A 1 210 ? -24.419 10.666 -8.135 1.00 75.19 210 LYS A O 1
ATOM 1718 N N 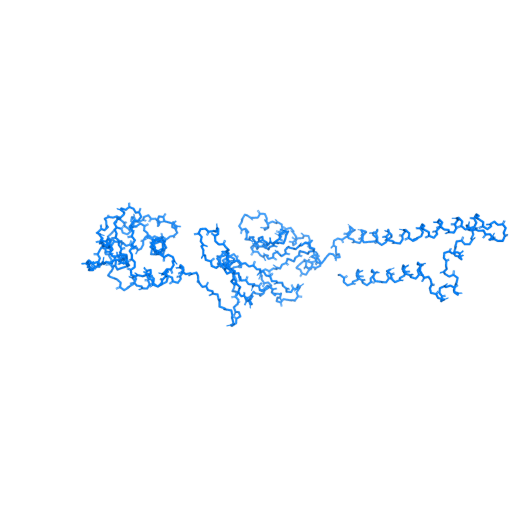. GLU A 1 211 ? -22.772 10.174 -9.578 1.00 76.25 211 GLU A N 1
ATOM 1719 C CA . GLU A 1 211 ? -23.317 8.913 -10.088 1.00 76.25 211 GLU A CA 1
ATOM 1720 C C . GLU A 1 211 ? -22.845 7.688 -9.290 1.00 76.25 211 GLU A C 1
ATOM 1722 O O . GLU A 1 211 ? -23.338 6.583 -9.501 1.00 76.25 211 GLU A O 1
ATOM 1727 N N . VAL A 1 212 ? -21.905 7.861 -8.357 1.00 74.75 212 VAL A N 1
ATOM 1728 C CA . VAL A 1 212 ? -21.358 6.750 -7.581 1.00 74.75 212 VAL A CA 1
ATOM 1729 C C . VAL A 1 212 ? -22.237 6.489 -6.366 1.00 74.75 212 VAL A C 1
ATOM 1731 O O . VAL A 1 212 ? -22.321 7.299 -5.444 1.00 74.75 212 VAL A O 1
ATOM 1734 N N . ILE A 1 213 ? -22.826 5.297 -6.331 1.00 66.06 213 ILE A N 1
ATOM 1735 C CA . ILE A 1 213 ? -23.549 4.783 -5.171 1.00 66.06 213 ILE A CA 1
ATOM 1736 C C . ILE A 1 213 ? -22.619 3.829 -4.417 1.00 66.06 213 ILE A C 1
ATOM 1738 O O . ILE A 1 213 ? -22.453 2.668 -4.793 1.00 66.06 213 ILE A O 1
ATOM 1742 N N . LEU A 1 214 ? -22.011 4.317 -3.335 1.00 66.12 214 LEU A N 1
ATOM 1743 C CA . LEU A 1 214 ? -21.346 3.451 -2.363 1.00 66.12 214 LEU A CA 1
ATOM 1744 C C . LEU A 1 214 ? -22.426 2.694 -1.594 1.00 66.12 214 LEU A C 1
ATOM 1746 O O . LEU A 1 214 ? -23.238 3.308 -0.895 1.00 66.12 214 LEU A O 1
ATOM 1750 N N . ARG A 1 215 ? -22.470 1.368 -1.731 1.00 60.47 215 ARG A N 1
ATOM 1751 C CA . ARG A 1 215 ? -23.403 0.578 -0.934 1.00 60.47 215 ARG A CA 1
ATOM 1752 C C . ARG A 1 215 ? -22.788 0.415 0.448 1.00 60.47 215 ARG A C 1
ATOM 1754 O O . ARG A 1 215 ? -21.758 -0.229 0.598 1.00 60.47 215 ARG A O 1
ATOM 1761 N N . GLN A 1 216 ? -23.430 0.997 1.460 1.00 60.69 216 GLN A N 1
ATOM 1762 C CA . GLN A 1 216 ? -23.181 0.590 2.840 1.00 60.69 216 GLN A CA 1
ATOM 1763 C C . GLN A 1 216 ? -23.392 -0.924 2.943 1.00 60.69 216 GLN A C 1
ATOM 1765 O O . GLN A 1 216 ? -24.325 -1.458 2.325 1.00 60.69 216 GLN A O 1
ATOM 1770 N N . SER A 1 217 ? -22.551 -1.607 3.721 1.00 67.31 217 SER A N 1
ATOM 1771 C CA . SER A 1 217 ? -22.723 -3.040 3.935 1.00 67.31 217 SER A CA 1
ATOM 1772 C C . SER A 1 217 ? -24.136 -3.312 4.473 1.00 67.31 217 SER A C 1
ATOM 1774 O O . SER A 1 217 ? -24.730 -2.484 5.171 1.00 67.31 217 SER A O 1
ATOM 1776 N N . LEU A 1 218 ? -24.709 -4.474 4.147 1.00 73.31 218 LEU A N 1
ATOM 1777 C CA . LEU A 1 218 ? -26.008 -4.882 4.696 1.00 73.31 218 LEU A CA 1
ATOM 1778 C C . LEU A 1 218 ? -26.013 -4.782 6.233 1.00 73.31 218 LEU A C 1
ATOM 1780 O O . LEU A 1 218 ? -27.007 -4.363 6.824 1.00 73.31 218 LEU A O 1
ATOM 1784 N N . ASN A 1 219 ? -24.873 -5.098 6.855 1.00 78.00 219 ASN A N 1
ATOM 1785 C CA . ASN A 1 219 ? -24.658 -4.951 8.286 1.00 78.00 219 ASN A CA 1
ATOM 1786 C C . ASN A 1 219 ? -24.730 -3.490 8.730 1.00 78.00 219 ASN A C 1
ATOM 1788 O O . ASN A 1 219 ? -25.426 -3.220 9.696 1.00 78.00 219 ASN A O 1
ATOM 1792 N N . ASP A 1 220 ? -24.085 -2.545 8.044 1.00 78.69 220 ASP A N 1
ATOM 1793 C CA . ASP A 1 220 ? -24.151 -1.123 8.415 1.00 78.69 220 ASP A CA 1
ATOM 1794 C C . ASP A 1 220 ? -25.581 -0.589 8.347 1.00 78.69 220 ASP A C 1
ATOM 1796 O O . ASP A 1 220 ? -26.065 -0.001 9.315 1.00 78.69 220 ASP A O 1
ATOM 1800 N N . ARG A 1 221 ? -26.301 -0.898 7.262 1.00 83.62 221 ARG A N 1
ATOM 1801 C CA . ARG A 1 221 ? -27.718 -0.532 7.120 1.00 83.62 221 ARG A CA 1
ATOM 1802 C C . ARG A 1 221 ? -28.574 -1.147 8.224 1.00 83.62 221 ARG A C 1
ATOM 1804 O O . ARG A 1 221 ? -29.467 -0.493 8.760 1.00 83.62 221 ARG A O 1
ATOM 1811 N N . PHE A 1 222 ? -28.305 -2.405 8.575 1.00 90.62 222 PHE A N 1
ATOM 1812 C CA . PHE A 1 222 ? -29.000 -3.070 9.668 1.00 90.62 222 PHE A CA 1
ATOM 1813 C C . PHE A 1 222 ? -28.658 -2.453 11.026 1.00 90.62 222 PHE A C 1
ATOM 1815 O O . PHE A 1 222 ? -29.561 -2.250 11.826 1.00 90.62 222 PHE A O 1
ATOM 1822 N N . ILE A 1 223 ? -27.392 -2.122 11.296 1.00 90.94 223 ILE A N 1
ATOM 1823 C CA . ILE A 1 223 ? -26.964 -1.466 12.538 1.00 90.94 223 ILE A CA 1
ATOM 1824 C C . ILE A 1 223 ? -27.680 -0.123 12.686 1.00 90.94 223 ILE A C 1
ATOM 1826 O O . ILE A 1 223 ? -28.189 0.156 13.767 1.00 90.94 223 ILE A O 1
ATOM 1830 N N . GLU A 1 224 ? -27.752 0.685 11.626 1.00 91.12 224 GLU A N 1
ATOM 1831 C CA . GLU A 1 224 ? -28.475 1.961 11.634 1.00 91.12 224 GLU A CA 1
ATOM 1832 C C . GLU A 1 2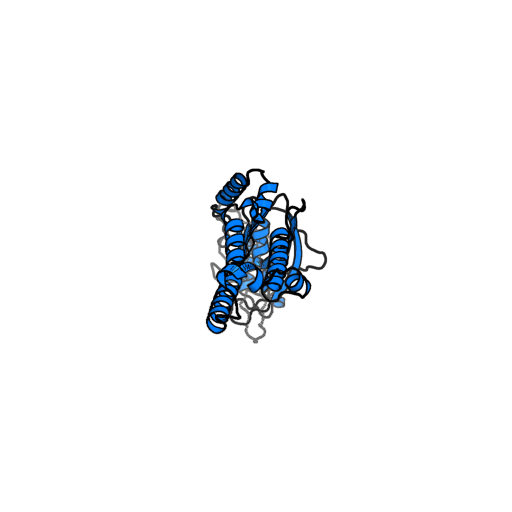24 ? -29.962 1.761 11.961 1.00 91.12 224 GLU A C 1
ATOM 1834 O O . GLU A 1 224 ? -30.474 2.377 12.899 1.00 91.12 224 GLU A O 1
ATOM 1839 N N . ALA A 1 225 ? -30.632 0.839 11.262 1.00 93.62 225 ALA A N 1
ATOM 1840 C CA . ALA A 1 225 ? -32.036 0.518 11.511 1.00 93.62 225 ALA A CA 1
ATOM 1841 C C . ALA A 1 225 ? -32.272 -0.051 12.924 1.00 93.62 225 ALA A C 1
ATOM 1843 O O . ALA A 1 225 ? -33.254 0.290 13.582 1.00 93.62 225 ALA A O 1
ATOM 1844 N N . PHE A 1 226 ? -31.365 -0.900 13.413 1.00 96.69 226 PHE A N 1
ATOM 1845 C CA . PHE A 1 226 ? -31.431 -1.501 14.743 1.00 96.69 226 PHE A CA 1
ATOM 1846 C C . PHE A 1 226 ? -31.284 -0.433 15.823 1.00 96.69 226 PHE A C 1
ATOM 1848 O O . PHE A 1 226 ? -32.074 -0.390 16.759 1.00 96.69 226 PHE A O 1
ATOM 1855 N N . VAL A 1 227 ? -30.304 0.464 15.687 1.00 96.56 227 VAL A N 1
ATOM 1856 C CA . VAL A 1 227 ? -30.092 1.572 16.627 1.00 96.56 227 VAL A CA 1
ATOM 1857 C C . VAL A 1 227 ? -31.313 2.491 16.666 1.00 96.56 227 VAL A C 1
ATOM 1859 O O . VAL A 1 227 ? -31.728 2.878 17.757 1.00 96.56 227 VAL A O 1
ATOM 1862 N N . GLU A 1 228 ? -31.914 2.807 15.516 1.00 96.25 228 GLU A N 1
ATOM 1863 C CA . GLU A 1 228 ? -33.121 3.639 15.451 1.00 96.25 228 GLU A CA 1
ATOM 1864 C C . GLU A 1 228 ? -34.319 2.978 16.147 1.00 96.25 228 GLU A C 1
ATOM 1866 O O . GLU A 1 228 ? -35.005 3.617 16.947 1.00 96.25 228 GLU A O 1
ATOM 1871 N N . GLN A 1 229 ? -34.511 1.672 15.945 1.00 95.75 229 GLN A N 1
ATOM 1872 C CA . GLN A 1 229 ? -35.539 0.919 16.662 1.00 95.75 229 GLN A CA 1
ATOM 1873 C C . GLN A 1 229 ? -35.291 0.926 18.180 1.00 95.75 229 GLN A C 1
ATOM 1875 O O . GLN A 1 229 ? -36.214 1.159 18.957 1.00 95.75 229 GLN A O 1
ATOM 1880 N N . VAL A 1 230 ? -34.041 0.735 18.618 1.00 97.25 230 VAL A N 1
ATOM 1881 C CA . VAL A 1 230 ? -33.674 0.726 20.045 1.00 97.25 230 VAL A CA 1
ATOM 1882 C C . VAL A 1 230 ? -33.858 2.097 20.703 1.00 97.25 230 VAL A C 1
ATOM 1884 O O . VAL A 1 230 ? -34.193 2.161 21.885 1.00 97.25 230 VAL A O 1
ATOM 1887 N N . ARG A 1 231 ? -33.715 3.207 19.963 1.00 96.88 231 ARG A N 1
ATOM 1888 C CA . ARG A 1 231 ? -34.011 4.560 20.484 1.00 96.88 231 ARG A CA 1
ATOM 1889 C C . ARG A 1 231 ? -35.474 4.730 20.891 1.00 96.88 231 ARG A C 1
ATOM 1891 O O . ARG A 1 231 ? -35.748 5.533 21.779 1.00 96.88 231 ARG A O 1
ATOM 1898 N N . SER A 1 232 ? -36.379 3.976 20.268 1.00 95.81 232 SER A N 1
ATOM 1899 C CA . SER A 1 232 ? -37.816 3.995 20.563 1.00 95.81 232 SER A CA 1
ATOM 1900 C C . SER A 1 232 ? -38.208 3.088 21.737 1.00 95.81 232 SER A C 1
ATOM 1902 O O . SER A 1 232 ? -39.344 3.152 22.207 1.00 95.81 232 SER A O 1
ATOM 1904 N N . ASN A 1 233 ? -37.292 2.249 22.231 1.00 96.38 233 ASN A N 1
ATOM 1905 C CA . ASN A 1 233 ? -37.552 1.366 23.365 1.00 96.38 233 ASN A CA 1
ATOM 1906 C C . ASN A 1 233 ? -37.428 2.114 24.709 1.00 96.38 233 ASN A C 1
ATOM 1908 O O . ASN A 1 233 ? -36.683 3.095 24.814 1.00 96.38 233 ASN A O 1
ATOM 1912 N N . PRO A 1 234 ? -38.085 1.631 25.782 1.00 95.62 234 PRO A N 1
ATOM 1913 C CA . PRO A 1 234 ? -37.882 2.156 27.130 1.00 95.62 234 PRO A CA 1
ATOM 1914 C C . PRO A 1 234 ? -36.407 2.089 27.547 1.00 95.62 234 PRO A C 1
ATOM 1916 O O . PRO A 1 234 ? -35.734 1.080 27.313 1.00 95.62 234 PRO A O 1
ATOM 1919 N N . ARG A 1 235 ? -35.906 3.147 28.194 1.00 96.38 235 ARG A N 1
ATOM 1920 C CA . ARG A 1 235 ? -34.558 3.155 28.783 1.00 96.38 235 ARG A CA 1
ATOM 1921 C C . ARG A 1 235 ? -34.517 2.347 30.080 1.00 96.38 235 ARG A C 1
ATOM 1923 O O . ARG A 1 235 ? -35.529 2.210 30.763 1.00 96.38 235 ARG A O 1
ATOM 1930 N N . PHE A 1 236 ? -33.343 1.824 30.410 1.00 95.62 236 PHE A N 1
ATOM 1931 C CA . PHE A 1 236 ? -33.100 1.052 31.624 1.00 95.62 236 PHE A CA 1
ATOM 1932 C C . PHE A 1 236 ? -32.261 1.867 32.614 1.00 95.62 236 PHE A C 1
ATOM 1934 O O . PHE A 1 236 ? -31.110 2.191 32.321 1.00 95.62 236 PHE A O 1
ATOM 1941 N N . ASP A 1 237 ? -32.821 2.145 33.792 1.00 94.31 237 ASP A N 1
ATOM 1942 C CA . ASP A 1 237 ? -32.121 2.823 34.890 1.00 94.31 237 ASP A CA 1
ATOM 1943 C C . ASP A 1 237 ? -31.069 1.898 35.515 1.00 94.31 237 ASP A C 1
ATOM 1945 O O . ASP A 1 237 ? -31.393 0.900 36.169 1.00 94.31 237 ASP A O 1
ATOM 1949 N N . TYR A 1 238 ? -29.791 2.209 35.285 1.00 93.31 238 TYR A N 1
ATOM 1950 C CA . TYR A 1 238 ? -28.666 1.437 35.800 1.00 93.31 238 TYR A CA 1
ATOM 1951 C C . TYR A 1 238 ? -27.796 2.290 36.719 1.00 93.31 238 TYR A C 1
ATOM 1953 O O . TYR A 1 238 ? -26.946 3.047 36.275 1.00 93.31 238 TYR A O 1
ATOM 1961 N N . ARG A 1 239 ? -27.942 2.088 38.030 1.00 90.38 239 ARG A N 1
ATOM 1962 C CA . ARG A 1 239 ? -27.294 2.919 39.061 1.00 90.38 239 ARG A CA 1
ATOM 1963 C C . ARG A 1 239 ? -25.761 2.872 39.080 1.00 90.38 239 ARG A C 1
ATOM 1965 O O . ARG A 1 239 ? -25.138 3.789 39.592 1.00 90.38 239 ARG A O 1
ATOM 1972 N N . ASN A 1 240 ? -25.148 1.820 38.536 1.00 88.88 240 ASN A N 1
ATOM 1973 C CA . ASN A 1 240 ? -23.709 1.561 38.663 1.00 88.88 240 ASN A CA 1
ATOM 1974 C C . ASN A 1 240 ? -22.933 1.872 37.369 1.00 88.88 240 ASN A C 1
ATOM 1976 O O . ASN A 1 240 ? -22.034 1.111 37.004 1.00 88.88 240 ASN A O 1
ATOM 1980 N N . VAL A 1 241 ? -23.291 2.949 36.655 1.00 86.56 241 VAL A N 1
ATOM 1981 C CA . VAL A 1 241 ? -22.636 3.357 35.390 1.00 86.56 241 VAL A CA 1
ATOM 1982 C C . VAL A 1 241 ? -21.124 3.553 35.570 1.00 86.56 241 VAL A C 1
ATOM 1984 O O . VAL A 1 241 ? -20.346 3.186 34.696 1.00 86.56 241 VAL A O 1
ATOM 1987 N N . GLU A 1 242 ? -20.702 4.060 36.730 1.00 85.69 242 GLU A N 1
ATOM 1988 C CA . GLU A 1 242 ? -19.296 4.337 37.062 1.00 85.69 242 GLU A CA 1
ATOM 1989 C C . GLU A 1 242 ? -18.404 3.083 37.061 1.00 85.69 242 GLU A C 1
ATOM 1991 O O . GLU A 1 242 ? -17.207 3.176 36.815 1.00 85.69 242 GLU A O 1
ATOM 1996 N N . ASN A 1 243 ? -18.989 1.901 37.284 1.00 89.00 243 ASN A N 1
ATOM 1997 C CA . ASN A 1 243 ? -18.273 0.623 37.356 1.00 89.00 243 ASN A CA 1
ATOM 1998 C C . ASN A 1 243 ? -18.352 -0.183 36.047 1.00 89.00 243 ASN A C 1
ATOM 2000 O O . ASN A 1 243 ? -18.156 -1.402 36.054 1.00 89.00 243 ASN A O 1
ATOM 2004 N N . LEU A 1 244 ? -18.715 0.456 34.932 1.00 92.19 244 LEU A N 1
ATOM 2005 C CA . LEU A 1 244 ? -18.778 -0.211 33.637 1.00 92.19 244 LEU A CA 1
ATOM 2006 C C . LEU A 1 244 ? -17.376 -0.387 33.044 1.00 92.19 244 LEU A C 1
ATOM 2008 O O . LEU A 1 244 ? -16.649 0.571 32.802 1.00 92.19 244 LEU A O 1
ATOM 2012 N N . GLU A 1 245 ? -17.024 -1.638 32.766 1.00 92.69 245 GLU A N 1
ATOM 2013 C CA . GLU A 1 245 ? -15.868 -1.988 31.939 1.00 92.69 245 GLU A CA 1
ATOM 2014 C C . GLU A 1 245 ? -16.173 -1.699 30.457 1.00 92.69 245 GLU A C 1
ATOM 2016 O O . GLU A 1 245 ? -17.345 -1.735 30.074 1.00 92.69 245 GLU A O 1
ATOM 2021 N N . PRO A 1 246 ? -15.161 -1.454 29.602 1.00 94.38 246 PRO A N 1
ATOM 2022 C CA . PRO A 1 246 ? -15.353 -1.294 28.161 1.00 94.38 246 PRO A CA 1
ATOM 2023 C C . PRO A 1 246 ? -16.129 -2.452 27.524 1.00 94.38 246 PRO A C 1
ATOM 2025 O O . PRO A 1 246 ? -16.108 -3.587 28.004 1.00 94.38 246 PRO A O 1
ATOM 2028 N N . CYS A 1 247 ? -16.813 -2.169 26.414 1.00 95.00 247 CYS A N 1
ATOM 2029 C CA . CYS A 1 247 ? -17.597 -3.160 25.691 1.00 95.00 247 CYS A CA 1
ATOM 2030 C C . CYS A 1 247 ? -16.755 -4.397 25.350 1.00 95.00 247 CYS A C 1
ATOM 2032 O O . CYS A 1 247 ? -15.688 -4.281 24.751 1.00 95.00 247 CYS A O 1
ATOM 2034 N N . LEU A 1 248 ? -17.292 -5.584 25.650 1.00 92.88 248 LEU A N 1
ATOM 2035 C CA . LEU A 1 248 ? -16.599 -6.863 25.461 1.00 92.88 248 LEU A CA 1
ATOM 2036 C C . LEU A 1 248 ? -16.138 -7.159 24.023 1.00 92.88 248 LEU A C 1
ATOM 2038 O O . LEU A 1 248 ? -15.242 -7.979 23.849 1.00 92.88 248 LEU A O 1
ATOM 2042 N N . ALA A 1 249 ? -16.760 -6.557 23.003 1.00 86.44 249 ALA A N 1
ATOM 2043 C CA . ALA A 1 249 ? -16.380 -6.769 21.603 1.00 86.44 249 ALA A CA 1
ATOM 2044 C C . ALA A 1 249 ? -15.396 -5.714 21.094 1.00 86.44 249 ALA A C 1
ATOM 2046 O O . ALA A 1 249 ? -14.288 -6.061 20.702 1.00 86.44 249 ALA A O 1
ATOM 2047 N N . CYS A 1 250 ? -15.794 -4.439 21.057 1.00 88.62 250 CYS A N 1
ATOM 2048 C CA . CYS A 1 250 ? -14.955 -3.403 20.454 1.00 88.62 250 CYS A CA 1
ATOM 2049 C C . CYS A 1 250 ? -13.864 -2.872 21.388 1.00 88.62 250 CYS A C 1
ATOM 2051 O O . CYS A 1 250 ? -12.911 -2.277 20.898 1.00 88.62 250 CYS A O 1
ATOM 2053 N N . ALA A 1 251 ? -14.022 -3.014 22.710 1.00 91.56 251 ALA A N 1
ATOM 2054 C CA . ALA A 1 251 ? -13.176 -2.407 23.744 1.00 91.56 251 ALA A CA 1
ATOM 2055 C C . ALA A 1 251 ? -12.975 -0.875 23.629 1.00 91.56 251 ALA A C 1
ATOM 2057 O O . ALA A 1 251 ? -12.236 -0.293 24.418 1.00 91.56 251 ALA A O 1
ATOM 2058 N N . SER A 1 252 ? -13.645 -0.215 22.679 1.00 89.19 252 SER A N 1
ATOM 2059 C CA . SER A 1 252 ? -13.481 1.203 22.345 1.00 89.19 252 SER A CA 1
ATOM 2060 C C . SER A 1 252 ? -14.576 2.090 22.936 1.00 89.19 252 SER A C 1
ATOM 2062 O O . SER A 1 252 ? -14.368 3.281 23.136 1.00 89.19 252 SER A O 1
ATOM 2064 N N . GLU A 1 253 ? -15.752 1.521 23.204 1.00 89.25 253 GLU A N 1
ATOM 2065 C CA . GLU A 1 253 ? -16.914 2.216 23.759 1.00 89.25 253 GLU A CA 1
ATOM 2066 C C . GLU A 1 253 ? -17.308 1.600 25.103 1.00 89.25 253 GLU A C 1
ATOM 2068 O O . GLU A 1 253 ? -17.134 0.398 25.323 1.00 89.25 253 GLU A O 1
ATOM 2073 N N . LEU A 1 254 ? -17.900 2.401 25.990 1.00 94.25 254 LEU A N 1
ATOM 2074 C CA . LEU A 1 254 ? -18.546 1.873 27.190 1.00 94.25 254 LEU A CA 1
ATOM 2075 C C . LEU A 1 254 ? -19.875 1.181 26.830 1.00 94.25 254 LEU A C 1
ATOM 2077 O O . LEU A 1 254 ? -20.570 1.610 25.902 1.00 94.25 254 LEU A O 1
ATOM 2081 N N . PRO A 1 255 ? -20.269 0.122 27.560 1.00 96.38 255 PRO A N 1
ATOM 2082 C CA . PRO A 1 255 ? -21.591 -0.469 27.456 1.00 96.38 255 PRO A CA 1
ATOM 2083 C C . PRO A 1 255 ? -22.678 0.583 27.652 1.00 96.38 255 PRO A C 1
ATOM 2085 O O . PRO A 1 255 ? -22.737 1.237 28.687 1.00 96.38 255 PRO A O 1
ATOM 2088 N N . ASN A 1 256 ? -23.560 0.726 26.668 1.00 96.25 256 ASN A N 1
ATOM 2089 C CA . ASN A 1 256 ? -24.642 1.711 26.694 1.00 96.25 256 ASN A CA 1
ATOM 2090 C C . ASN A 1 256 ? -26.028 1.076 26.564 1.00 96.25 256 ASN A C 1
ATOM 2092 O O . ASN A 1 256 ? -27.020 1.794 26.467 1.00 96.25 256 ASN A O 1
ATOM 2096 N N . ILE A 1 257 ? -26.111 -0.257 26.594 1.00 97.38 257 ILE A N 1
ATOM 2097 C CA . ILE A 1 257 ? -27.376 -0.987 26.560 1.00 97.38 257 ILE A CA 1
ATOM 2098 C C . ILE A 1 257 ? -27.471 -2.056 27.652 1.00 97.38 257 ILE A C 1
ATOM 2100 O O . ILE A 1 257 ? -26.476 -2.638 28.093 1.00 97.38 257 ILE A O 1
ATOM 2104 N N . LYS A 1 258 ? -28.706 -2.386 28.020 1.00 96.81 258 LYS A N 1
ATOM 2105 C CA . LYS A 1 258 ? -29.079 -3.560 28.805 1.00 96.81 258 LYS A CA 1
ATOM 2106 C C . LYS A 1 258 ? -30.089 -4.377 28.007 1.00 96.81 258 LYS A C 1
ATOM 2108 O O . LYS A 1 258 ? -31.032 -3.831 27.445 1.00 96.81 258 LYS A O 1
ATOM 2113 N N . LEU A 1 259 ? -29.909 -5.696 28.001 1.00 97.19 259 LEU A N 1
ATOM 2114 C CA . LEU A 1 259 ? -30.976 -6.609 27.598 1.00 97.19 259 LEU A CA 1
ATOM 2115 C C . LEU A 1 259 ? -31.955 -6.747 28.768 1.00 97.19 259 LEU A C 1
ATOM 2117 O O . LEU A 1 259 ? -31.563 -7.243 29.833 1.00 97.19 259 LEU A O 1
ATOM 2121 N N . ASN A 1 260 ? -33.183 -6.283 28.578 1.00 95.44 260 ASN A N 1
ATOM 2122 C CA . ASN A 1 260 ? -34.281 -6.337 29.531 1.00 95.44 260 ASN A CA 1
ATOM 2123 C C . ASN A 1 260 ? -35.560 -6.722 28.790 1.00 95.44 260 ASN A C 1
ATOM 2125 O O . ASN A 1 260 ? -35.896 -6.085 27.799 1.00 95.44 260 ASN A O 1
ATOM 2129 N N . LYS A 1 261 ? -36.273 -7.752 29.251 1.00 94.88 261 LYS A N 1
ATOM 2130 C CA . LYS A 1 261 ? -37.447 -8.236 28.527 1.00 94.88 261 LYS A CA 1
ATOM 2131 C C . LYS A 1 261 ? -38.566 -7.191 28.587 1.00 94.88 261 LYS A C 1
ATOM 2133 O O . LYS A 1 261 ? -39.165 -6.997 29.641 1.00 94.88 261 LYS A O 1
ATOM 2138 N N . ASN A 1 262 ? -38.855 -6.567 27.450 1.00 93.44 262 ASN A N 1
ATOM 2139 C CA . ASN A 1 262 ? -39.924 -5.581 27.280 1.00 93.44 262 ASN A CA 1
ATOM 2140 C C . ASN A 1 262 ? -40.964 -6.039 26.248 1.00 93.44 262 ASN A C 1
ATOM 2142 O O . ASN A 1 262 ? -42.070 -5.503 26.215 1.00 93.44 262 ASN A O 1
ATOM 2146 N N . CYS A 1 263 ? -40.627 -7.005 25.388 1.00 92.56 263 CYS A N 1
ATOM 2147 C CA . CYS A 1 263 ? -41.564 -7.519 24.401 1.00 92.56 263 CYS A CA 1
ATOM 2148 C C . CYS A 1 263 ? -42.724 -8.282 25.053 1.00 92.56 263 CYS A C 1
ATOM 2150 O O . CYS A 1 263 ? -42.579 -8.967 26.075 1.00 92.56 263 CYS A O 1
ATOM 2152 N N . ILE A 1 264 ? -43.887 -8.209 24.409 1.00 87.12 264 ILE A N 1
ATOM 2153 C CA . ILE A 1 264 ? -45.037 -9.032 24.765 1.00 87.12 264 ILE A CA 1
ATOM 2154 C C . ILE A 1 264 ? -44.795 -10.418 24.167 1.00 87.12 264 ILE A C 1
ATOM 2156 O O . ILE A 1 264 ? -44.619 -10.570 22.961 1.00 87.12 264 ILE A O 1
ATOM 2160 N N . SER A 1 265 ? -44.724 -11.432 25.027 1.00 72.75 265 SER A N 1
ATOM 2161 C CA . SER A 1 265 ? -44.527 -12.815 24.594 1.00 72.75 265 SER A CA 1
ATOM 2162 C C . SER A 1 265 ? -45.802 -13.339 23.951 1.00 72.75 265 SER A C 1
ATOM 2164 O O . SER A 1 265 ? -46.761 -13.644 24.653 1.00 72.75 265 SER A O 1
ATOM 2166 N N . HIS A 1 266 ? -45.790 -13.454 22.629 1.00 70.94 266 HIS A N 1
ATOM 2167 C CA . HIS A 1 266 ? -46.763 -14.241 21.888 1.00 70.94 266 HIS A CA 1
ATOM 2168 C C . HIS A 1 266 ? -46.099 -15.535 21.422 1.00 70.94 266 HIS A C 1
ATOM 2170 O O . HIS A 1 266 ? -44.914 -15.548 21.078 1.00 70.94 266 HIS A O 1
ATOM 2176 N N . GLU A 1 267 ? -46.856 -16.628 21.454 1.00 70.06 267 GLU A N 1
ATOM 2177 C CA . GLU A 1 267 ? -46.457 -17.861 20.786 1.00 70.06 267 GLU A CA 1
ATOM 2178 C C . GLU A 1 267 ? -46.428 -17.579 19.283 1.00 70.06 267 GLU A C 1
ATOM 2180 O O . GLU A 1 267 ? -47.453 -17.327 18.653 1.00 70.06 267 GLU A O 1
ATOM 2185 N N . GLU A 1 268 ? -45.221 -17.538 18.731 1.00 71.25 268 GLU A N 1
ATOM 2186 C CA . GLU A 1 268 ? -44.976 -17.325 17.312 1.00 71.25 268 GLU A CA 1
ATOM 2187 C C . GLU A 1 268 ? -44.516 -18.643 16.715 1.00 71.25 268 GLU A C 1
ATOM 2189 O O . GLU A 1 268 ? -43.606 -19.280 17.244 1.00 71.25 268 GLU A O 1
ATOM 2194 N N . ILE A 1 269 ? -45.118 -19.028 15.600 1.00 71.56 269 ILE A N 1
ATOM 2195 C CA . ILE A 1 269 ? -44.685 -20.176 14.812 1.00 71.56 269 ILE A CA 1
ATOM 2196 C C . ILE A 1 269 ? -43.733 -19.643 13.735 1.00 71.56 269 ILE A C 1
ATOM 2198 O O . ILE A 1 269 ? -43.970 -18.575 13.161 1.00 71.56 269 ILE A O 1
ATOM 2202 N N . ASP A 1 270 ? -42.610 -20.317 13.509 1.00 69.69 270 ASP A N 1
ATOM 2203 C CA . ASP A 1 270 ? -41.716 -19.995 12.404 1.00 69.69 270 ASP A CA 1
ATOM 2204 C C . ASP A 1 270 ? -42.281 -20.458 11.049 1.00 69.69 270 ASP A C 1
ATOM 2206 O O . ASP A 1 270 ? -43.419 -20.910 10.936 1.00 69.69 270 ASP A O 1
ATOM 2210 N N . PHE A 1 271 ? -41.505 -20.265 9.982 1.00 67.56 271 PHE A N 1
ATOM 2211 C CA . PHE A 1 271 ? -41.937 -20.639 8.633 1.00 67.56 271 PHE A CA 1
ATOM 2212 C C . PHE A 1 271 ? -41.989 -22.156 8.416 1.00 67.56 271 PHE A C 1
ATOM 2214 O O . PHE A 1 271 ? -42.693 -22.593 7.508 1.00 67.56 271 PHE A O 1
ATOM 2221 N N . ASP A 1 272 ? -41.286 -22.931 9.242 1.00 73.31 272 ASP A N 1
ATOM 2222 C CA . ASP A 1 272 ? -41.233 -24.390 9.162 1.00 73.31 272 ASP A CA 1
ATOM 2223 C C . ASP A 1 272 ? -42.331 -25.048 10.017 1.00 73.31 272 ASP A C 1
ATOM 2225 O O . ASP A 1 272 ? -42.501 -26.266 9.985 1.00 73.31 272 ASP A O 1
ATOM 2229 N N . GLY A 1 273 ? -43.132 -24.247 10.730 1.00 74.88 273 GLY A N 1
ATOM 2230 C CA . GLY A 1 273 ? -44.207 -24.730 11.594 1.00 74.88 273 GLY A CA 1
ATOM 2231 C C . GLY A 1 273 ? -43.769 -24.997 13.035 1.00 74.8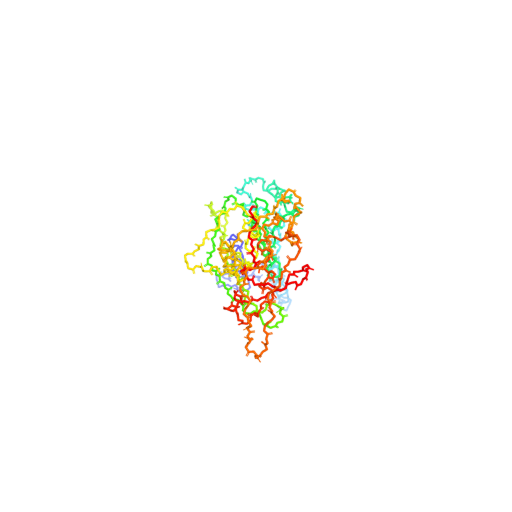8 273 GLY A C 1
ATOM 2232 O O . GLY A 1 273 ? -44.584 -25.462 13.833 1.00 74.88 273 GLY A O 1
ATOM 2233 N N . GLU A 1 274 ? -42.525 -24.680 13.392 1.00 74.38 274 GLU A N 1
ATOM 2234 C CA . GLU A 1 274 ? -41.976 -24.900 14.725 1.00 74.38 274 GLU A CA 1
ATOM 2235 C C . GLU A 1 274 ? -42.180 -23.665 15.623 1.00 74.38 274 GLU A C 1
ATOM 2237 O O . GLU A 1 274 ? -42.125 -22.514 15.174 1.00 74.38 274 GLU A O 1
ATOM 2242 N N . PRO A 1 275 ? -42.442 -23.857 16.926 1.00 77.19 275 PRO A N 1
ATOM 2243 C CA . PRO A 1 275 ? -42.602 -22.748 17.853 1.00 77.19 275 PRO A CA 1
ATOM 2244 C C . PRO A 1 275 ? -41.273 -22.002 18.027 1.00 77.19 275 PRO A C 1
ATOM 2246 O O . PRO A 1 275 ? -40.269 -22.554 18.485 1.00 77.19 275 PRO A O 1
ATOM 2249 N N . ARG A 1 276 ? -41.268 -20.702 17.721 1.00 78.69 276 ARG A N 1
ATOM 2250 C CA . ARG A 1 276 ? -40.107 -19.839 17.949 1.00 78.69 276 ARG A CA 1
ATOM 2251 C C . ARG A 1 276 ? -39.828 -19.724 19.444 1.00 78.69 276 ARG A C 1
ATOM 2253 O O . ARG A 1 276 ? -40.754 -19.492 20.225 1.00 78.69 276 ARG A O 1
ATOM 2260 N N . PRO A 1 277 ? -38.549 -19.751 19.861 1.00 85.44 277 PRO A N 1
ATOM 2261 C CA . PRO A 1 277 ? -38.208 -19.576 21.261 1.00 85.44 277 PRO A CA 1
ATOM 2262 C C . PRO A 1 277 ? -38.718 -18.223 21.770 1.00 85.44 277 PRO A C 1
ATOM 2264 O O . PRO A 1 277 ? -38.580 -17.182 21.116 1.00 85.44 277 PRO A O 1
ATOM 2267 N N . LEU A 1 278 ? -39.334 -18.247 22.949 1.00 91.19 278 LEU A N 1
ATOM 2268 C CA . LEU A 1 278 ? -39.846 -17.054 23.611 1.00 91.19 278 LEU A CA 1
ATOM 2269 C C . LEU A 1 278 ? -38.690 -16.227 24.173 1.00 91.19 278 LEU A C 1
ATOM 2271 O O . LEU A 1 278 ? -37.705 -16.769 24.675 1.00 91.19 278 LEU A O 1
ATOM 2275 N N . CYS A 1 279 ? -38.829 -14.903 24.137 1.00 94.38 279 CYS A N 1
ATOM 2276 C CA . CYS A 1 279 ? -37.870 -14.025 24.790 1.00 94.38 279 CYS A CA 1
ATOM 2277 C C . CYS A 1 279 ? -37.909 -14.219 26.313 1.00 94.38 279 CYS A C 1
ATOM 2279 O O . CYS A 1 279 ? -38.971 -14.335 26.941 1.00 94.38 279 CYS A O 1
ATOM 2281 N N . THR A 1 280 ? -36.729 -14.217 26.920 1.00 94.75 280 THR A N 1
ATOM 2282 C CA . THR A 1 280 ? -36.498 -14.498 28.342 1.00 94.75 280 THR A CA 1
ATOM 2283 C C . THR A 1 280 ? -35.753 -13.344 29.001 1.00 94.75 280 THR A C 1
ATOM 2285 O O . THR A 1 280 ? -34.999 -12.631 28.344 1.00 94.75 280 THR A O 1
ATOM 2288 N N . GLN A 1 281 ? -35.930 -13.164 30.311 1.00 95.81 281 GLN A N 1
ATOM 2289 C CA . GLN A 1 281 ? -35.222 -12.117 31.044 1.00 95.81 281 GLN A CA 1
ATOM 2290 C C . GLN A 1 281 ? -33.708 -12.374 31.058 1.00 95.81 281 GLN A C 1
ATOM 2292 O O . GLN A 1 281 ? -33.249 -13.450 31.438 1.00 95.81 281 GLN A O 1
ATOM 2297 N N . CYS A 1 282 ? -32.925 -11.355 30.701 1.00 96.50 282 CYS A N 1
ATOM 2298 C CA . CYS A 1 282 ? -31.470 -11.389 30.801 1.00 96.50 282 CYS A CA 1
ATOM 2299 C C . CYS A 1 282 ? -31.000 -10.760 32.123 1.00 96.50 282 CYS A C 1
ATOM 2301 O O . CYS A 1 282 ? -31.252 -9.584 32.401 1.00 96.50 282 CYS A O 1
ATOM 2303 N N . TYR A 1 283 ? -30.249 -11.524 32.917 1.00 95.25 283 TYR A N 1
ATOM 2304 C CA . TYR A 1 283 ? -29.715 -11.084 34.215 1.00 95.25 283 TYR A CA 1
ATOM 2305 C C . TYR A 1 283 ? -28.256 -10.605 34.164 1.00 95.25 283 TYR A C 1
ATOM 2307 O O . TYR A 1 283 ? -27.701 -10.209 35.183 1.00 95.25 283 TYR A O 1
ATOM 2315 N N . CYS A 1 284 ? -27.618 -10.597 32.990 1.00 95.19 284 CYS A N 1
ATOM 2316 C CA . CYS A 1 284 ? -26.257 -10.073 32.847 1.00 95.19 284 CYS A CA 1
ATOM 2317 C C . CYS A 1 284 ? -26.205 -8.568 33.130 1.00 95.19 284 CYS A C 1
ATOM 2319 O O . CYS A 1 284 ? -27.109 -7.840 32.717 1.00 95.19 284 CYS A O 1
ATOM 2321 N N . ARG A 1 285 ? -25.122 -8.080 33.743 1.00 94.44 285 ARG A N 1
ATOM 2322 C CA . ARG A 1 285 ? -24.818 -6.638 33.790 1.00 94.44 285 ARG A CA 1
ATOM 2323 C C . ARG A 1 285 ? -24.677 -6.055 32.365 1.00 94.44 285 ARG A C 1
ATOM 2325 O O . ARG A 1 285 ? -24.461 -6.825 31.425 1.00 94.44 285 ARG A O 1
ATOM 2332 N N . PRO A 1 286 ? -24.807 -4.732 32.165 1.00 95.88 286 PRO A N 1
ATOM 2333 C CA . PRO A 1 286 ? -24.448 -4.100 30.895 1.00 95.88 286 PRO A CA 1
ATOM 2334 C C . PRO A 1 286 ? -22.977 -4.378 30.547 1.00 95.88 286 PRO A C 1
ATOM 2336 O O . PRO A 1 286 ? -22.094 -4.141 31.365 1.00 95.88 286 PRO A O 1
ATOM 2339 N N . MET A 1 287 ? -22.718 -4.934 29.360 1.00 94.81 287 MET A N 1
ATOM 2340 C CA . MET A 1 287 ? -21.367 -5.329 28.902 1.00 94.81 287 MET A CA 1
ATOM 2341 C C . MET A 1 287 ? -21.115 -5.034 27.413 1.00 94.81 287 MET A C 1
ATOM 2343 O O . MET A 1 287 ? -20.032 -5.301 26.892 1.00 94.81 287 MET A O 1
ATOM 2347 N N . TRP A 1 288 ? -22.115 -4.507 26.704 1.00 96.38 288 TRP A N 1
ATOM 2348 C CA . TRP A 1 288 ? -22.094 -4.341 25.254 1.00 96.38 288 TRP A CA 1
ATOM 2349 C C . TRP A 1 288 ? -22.510 -2.926 24.870 1.00 96.38 288 TRP A C 1
ATOM 2351 O O . TRP A 1 288 ? -23.438 -2.377 25.467 1.00 96.38 288 TRP A O 1
ATOM 2361 N N . CYS A 1 289 ? -21.856 -2.346 23.864 1.00 96.50 289 CYS A N 1
ATOM 2362 C CA . CYS A 1 289 ? -22.402 -1.185 23.180 1.00 96.50 289 CYS A CA 1
ATOM 2363 C C . CYS A 1 289 ? -23.463 -1.623 22.158 1.00 96.50 289 CYS A C 1
ATOM 2365 O O . CYS A 1 289 ? -23.467 -2.767 21.685 1.00 96.50 289 CYS A O 1
ATOM 2367 N N . VAL A 1 290 ? -24.362 -0.709 21.796 1.00 97.06 290 VAL A N 1
ATOM 2368 C CA . VAL A 1 290 ? -25.476 -0.980 20.878 1.00 97.06 290 VAL A CA 1
ATOM 2369 C C . VAL A 1 290 ? -25.004 -1.501 19.517 1.00 97.06 290 VAL A C 1
ATOM 2371 O O . VAL A 1 290 ? -25.611 -2.428 18.989 1.00 97.06 290 VAL A O 1
ATOM 2374 N N . ARG A 1 291 ? -23.890 -0.977 18.981 1.00 94.44 291 ARG A N 1
ATOM 2375 C CA . ARG A 1 291 ? -23.343 -1.392 17.675 1.00 94.44 291 ARG A CA 1
ATOM 2376 C C . ARG A 1 291 ? -22.801 -2.820 17.699 1.00 94.44 291 ARG A C 1
ATOM 2378 O O . ARG A 1 291 ? -22.986 -3.577 16.754 1.00 94.44 291 ARG A O 1
ATOM 2385 N N . CYS A 1 292 ? -22.138 -3.211 18.787 1.00 94.00 292 CYS A N 1
ATOM 2386 C CA . CYS A 1 292 ? -21.659 -4.585 18.932 1.00 94.00 292 CYS A CA 1
ATOM 2387 C C . CYS A 1 292 ? -22.827 -5.558 19.116 1.00 94.00 292 CYS A C 1
ATOM 2389 O O . CYS A 1 292 ? -22.820 -6.649 18.551 1.00 94.00 292 CYS A O 1
ATOM 2391 N N . MET A 1 293 ? -23.855 -5.157 19.870 1.00 96.19 293 MET A N 1
ATOM 2392 C CA . MET A 1 293 ? -25.043 -5.988 20.046 1.00 96.19 293 MET A CA 1
ATOM 2393 C C . MET A 1 293 ? -25.833 -6.157 18.743 1.00 96.19 293 MET A C 1
ATOM 2395 O O . MET A 1 293 ? -26.283 -7.264 18.460 1.00 96.19 293 MET A O 1
ATOM 2399 N N . SER A 1 294 ? -25.970 -5.108 17.928 1.00 95.00 294 SER A N 1
ATOM 2400 C CA . SER A 1 294 ? -26.652 -5.200 16.632 1.00 95.00 294 SER A CA 1
ATOM 2401 C C . SER A 1 294 ? -25.910 -6.109 15.649 1.00 95.00 294 SER A C 1
ATOM 2403 O O . SER A 1 294 ? -26.551 -6.903 14.966 1.00 95.00 294 SER A O 1
ATOM 2405 N N . LEU A 1 295 ? -24.572 -6.082 15.635 1.00 91.56 295 LEU A N 1
ATOM 2406 C CA . LEU A 1 295 ? -23.751 -7.023 14.859 1.00 91.56 295 LEU A CA 1
ATOM 2407 C C . LEU A 1 295 ? -23.962 -8.477 15.294 1.00 91.56 295 LEU A C 1
ATOM 2409 O O . LEU A 1 295 ? -24.153 -9.363 14.462 1.00 91.56 295 LEU A O 1
ATOM 2413 N N . ILE A 1 296 ? -23.956 -8.729 16.603 1.00 92.69 296 ILE A N 1
ATOM 2414 C CA . ILE A 1 296 ? -24.212 -10.061 17.168 1.00 92.69 296 ILE A CA 1
ATOM 2415 C C . ILE A 1 296 ? -25.616 -10.535 16.804 1.00 92.69 296 ILE A C 1
ATOM 2417 O O . ILE A 1 296 ? -25.801 -11.696 16.441 1.00 92.69 296 ILE A O 1
ATOM 2421 N N . PHE A 1 297 ? -26.599 -9.643 16.896 1.00 96.00 297 PHE A N 1
ATOM 2422 C CA . PHE A 1 297 ? -27.976 -9.939 16.543 1.00 96.00 297 PHE A CA 1
ATOM 2423 C C . PHE A 1 297 ? -28.097 -10.301 15.058 1.00 96.00 297 PHE A C 1
ATOM 2425 O O . PHE A 1 297 ? -28.656 -11.352 14.748 1.00 96.00 297 PHE A O 1
ATOM 2432 N N . ALA A 1 298 ? -27.515 -9.494 14.164 1.00 92.62 298 ALA A N 1
ATOM 2433 C CA . ALA A 1 298 ? -27.469 -9.739 12.721 1.00 92.62 298 ALA A CA 1
ATOM 2434 C C . ALA A 1 298 ? -26.824 -11.091 12.385 1.00 92.62 298 ALA A C 1
ATOM 2436 O O . ALA A 1 298 ? -27.348 -11.855 11.580 1.00 92.62 298 ALA A O 1
ATOM 2437 N N . ALA A 1 299 ? -25.730 -11.441 13.069 1.00 90.44 299 ALA A N 1
ATOM 2438 C CA . ALA A 1 299 ? -25.022 -12.704 12.869 1.00 90.44 299 ALA A CA 1
ATOM 2439 C C . ALA A 1 299 ? -25.847 -13.954 13.233 1.00 90.44 299 ALA A C 1
ATOM 2441 O O . ALA A 1 299 ? -25.455 -15.064 12.869 1.00 90.44 299 ALA A O 1
ATOM 2442 N N . LYS A 1 300 ? -26.959 -13.797 13.964 1.00 91.25 300 LYS A N 1
ATOM 2443 C CA . LYS A 1 300 ? -27.898 -14.879 14.296 1.00 91.25 300 LYS A CA 1
ATOM 2444 C C . LYS A 1 300 ? -29.082 -14.984 13.339 1.00 91.25 300 LYS A C 1
ATOM 2446 O O . LYS A 1 300 ? -29.860 -15.921 13.484 1.00 91.25 300 LYS A O 1
ATOM 2451 N N . GLN A 1 301 ? -29.223 -14.058 12.394 1.00 90.50 301 GLN A N 1
ATOM 2452 C CA . GLN A 1 301 ? -30.344 -14.054 11.462 1.00 90.50 301 GLN A CA 1
ATOM 2453 C C . GLN A 1 301 ? -30.040 -14.855 10.195 1.00 90.50 301 GLN A C 1
ATOM 2455 O O . GLN A 1 301 ? -28.881 -15.102 9.848 1.00 90.50 301 GLN A O 1
ATOM 2460 N N . ASP A 1 302 ? -31.102 -15.245 9.492 1.00 83.88 302 ASP A N 1
ATOM 2461 C CA . ASP A 1 302 ? -30.990 -15.906 8.197 1.00 83.88 302 ASP A CA 1
ATOM 2462 C C . ASP A 1 302 ? -30.468 -14.928 7.141 1.00 83.88 302 ASP A C 1
ATOM 2464 O O . ASP A 1 302 ? -31.123 -13.949 6.778 1.00 83.88 302 ASP A O 1
ATOM 2468 N N . ARG A 1 303 ? -29.275 -15.213 6.623 1.00 79.88 303 ARG A N 1
ATOM 2469 C CA . ARG A 1 303 ? -28.586 -14.373 5.642 1.00 79.88 303 ARG A CA 1
ATOM 2470 C C . ARG A 1 303 ? -29.314 -14.274 4.305 1.00 79.88 303 ARG A C 1
ATOM 2472 O O . ARG A 1 303 ? -29.116 -13.287 3.605 1.00 79.88 303 ARG A O 1
ATOM 2479 N N . ASN A 1 304 ? -30.147 -15.256 3.964 1.00 77.00 304 ASN A N 1
ATOM 2480 C CA . ASN A 1 304 ? -30.891 -15.263 2.705 1.00 77.00 304 ASN A CA 1
ATOM 2481 C C . ASN A 1 304 ? -32.132 -14.359 2.748 1.00 77.00 304 ASN A C 1
ATOM 2483 O O . ASN A 1 304 ? -32.654 -13.997 1.697 1.00 77.00 304 ASN A O 1
ATOM 2487 N N . HIS A 1 305 ? -32.574 -13.971 3.949 1.00 82.81 305 HIS A N 1
ATOM 2488 C CA . HIS A 1 305 ? -33.795 -13.199 4.179 1.00 82.81 305 HIS A CA 1
ATOM 2489 C C . HIS A 1 305 ? -33.535 -11.950 5.049 1.00 82.81 305 HIS A C 1
ATOM 2491 O O . HIS A 1 305 ? -34.042 -11.859 6.175 1.00 82.81 305 HIS A O 1
ATOM 2497 N N . PRO A 1 306 ? -32.743 -10.967 4.564 1.00 84.62 306 PRO A N 1
ATOM 2498 C CA . PRO A 1 306 ? -32.429 -9.731 5.292 1.00 84.62 306 PRO A CA 1
ATOM 2499 C C . PRO A 1 306 ? -33.658 -8.921 5.716 1.00 84.62 306 PRO A C 1
ATOM 2501 O O . PRO A 1 306 ? -33.653 -8.280 6.767 1.00 84.62 306 PRO A O 1
ATOM 2504 N N . GLU A 1 307 ? -34.743 -8.987 4.945 1.00 86.31 307 GLU A N 1
ATOM 2505 C CA . GLU A 1 307 ? -36.026 -8.357 5.256 1.00 86.31 307 GLU A CA 1
ATOM 2506 C C . GLU A 1 307 ? -36.656 -8.883 6.557 1.00 86.31 307 GLU A C 1
ATOM 2508 O O . GLU A 1 307 ? -37.500 -8.213 7.152 1.00 86.31 307 GLU A O 1
ATOM 2513 N N . ARG A 1 308 ? -36.223 -10.060 7.031 1.00 87.06 308 ARG A N 1
ATOM 2514 C CA . ARG A 1 308 ? -36.711 -10.710 8.256 1.00 87.06 308 ARG A CA 1
ATOM 2515 C C . ARG A 1 308 ? -35.802 -10.510 9.462 1.00 87.06 308 ARG A C 1
ATOM 2517 O O . ARG A 1 308 ? -36.119 -11.023 10.531 1.00 87.06 308 ARG A O 1
ATOM 2524 N N . TRP A 1 309 ? -34.697 -9.777 9.331 1.00 92.62 309 TRP A N 1
ATOM 2525 C CA . TRP A 1 309 ? -33.748 -9.634 10.434 1.00 92.62 309 TRP A CA 1
ATOM 2526 C C . TRP A 1 309 ? -34.352 -8.881 11.617 1.00 92.62 309 TRP A C 1
ATOM 2528 O O . TRP A 1 309 ? -34.263 -9.357 12.739 1.00 92.62 309 TRP A O 1
ATOM 2538 N N . MET A 1 310 ? -35.012 -7.742 11.383 1.00 93.62 310 MET A N 1
ATOM 2539 C CA . MET A 1 310 ? -35.580 -6.910 12.455 1.00 93.62 310 MET A CA 1
ATOM 2540 C C . MET A 1 310 ? -36.570 -7.653 13.381 1.00 93.62 310 MET A C 1
ATOM 2542 O O . MET A 1 310 ? -36.413 -7.547 14.598 1.00 93.62 310 MET A O 1
ATOM 2546 N N . PRO A 1 311 ? -37.550 -8.431 12.868 1.00 91.38 311 PRO A N 1
ATOM 2547 C CA . PRO A 1 311 ? -38.442 -9.244 13.707 1.00 91.38 311 PRO A CA 1
ATOM 2548 C C . PRO A 1 311 ? -37.795 -10.538 14.238 1.00 91.38 311 PRO A C 1
ATOM 2550 O O . PRO A 1 311 ? -38.471 -11.364 14.850 1.00 91.38 311 PRO A O 1
ATOM 2553 N N . GLY A 1 312 ? -36.511 -10.759 13.964 1.00 92.06 312 GLY A N 1
ATOM 2554 C CA . GLY A 1 312 ? -35.770 -11.925 14.413 1.00 92.06 312 GLY A CA 1
ATOM 2555 C C . GLY A 1 312 ? -35.531 -11.966 15.923 1.00 92.06 312 GLY A C 1
ATOM 2556 O O . GLY A 1 312 ? -35.907 -11.073 16.689 1.00 92.06 312 GLY A O 1
ATOM 2557 N N . LYS A 1 313 ? -34.866 -13.033 16.365 1.00 93.69 313 LYS A N 1
ATOM 2558 C CA . LYS A 1 313 ? -34.441 -13.216 17.759 1.00 93.69 313 LYS A CA 1
ATOM 2559 C C . LYS A 1 313 ? -32.971 -13.604 17.795 1.00 93.69 313 LYS A C 1
ATOM 2561 O O . LYS A 1 313 ? -32.435 -14.160 16.837 1.00 93.69 313 LYS A O 1
ATOM 2566 N N . ALA A 1 314 ? -32.314 -13.321 18.909 1.00 94.81 314 ALA A N 1
ATOM 2567 C CA . ALA A 1 314 ? -30.941 -13.731 19.153 1.00 94.81 314 ALA A CA 1
ATOM 2568 C C . ALA A 1 314 ? -30.769 -14.191 20.603 1.00 94.81 314 ALA A C 1
ATOM 2570 O O . ALA A 1 314 ? -31.568 -13.879 21.482 1.00 94.81 314 ALA A O 1
ATOM 2571 N N . SER A 1 315 ? -29.706 -14.946 20.860 1.00 95.50 315 SER A N 1
ATOM 2572 C CA . SER A 1 315 ? -29.309 -15.348 22.209 1.00 95.50 315 SER A CA 1
ATOM 2573 C C . SER A 1 315 ? -28.279 -14.369 22.766 1.00 95.50 315 SER A C 1
ATOM 2575 O O . SER A 1 315 ? -27.288 -14.083 22.090 1.00 95.50 315 SER A O 1
ATOM 2577 N N . CYS A 1 316 ? -28.448 -13.918 24.011 1.00 96.06 316 CYS A N 1
ATOM 2578 C CA . CYS A 1 316 ? -27.435 -13.143 24.722 1.00 96.06 316 CYS A CA 1
ATOM 2579 C C . CYS A 1 316 ? -26.082 -13.887 24.682 1.00 96.06 316 CYS A C 1
ATOM 2581 O O . CYS A 1 316 ? -26.030 -15.045 25.100 1.00 96.06 316 CYS A O 1
ATOM 2583 N N . PRO A 1 317 ? -24.978 -13.255 24.246 1.00 94.25 317 PRO A N 1
ATOM 2584 C CA . PRO A 1 317 ? -23.667 -13.910 24.173 1.00 94.25 317 PRO A CA 1
ATOM 2585 C C . PRO A 1 317 ? -23.179 -14.491 25.503 1.00 94.25 317 PRO A C 1
ATOM 2587 O O . PRO A 1 317 ? -22.400 -15.438 25.515 1.00 94.25 317 PRO A O 1
ATOM 2590 N N . THR A 1 318 ? -23.631 -13.914 26.618 1.00 93.69 318 THR A N 1
ATOM 2591 C CA . THR A 1 318 ? -23.150 -14.238 27.963 1.00 93.69 318 THR A CA 1
ATOM 2592 C C . THR A 1 318 ? -24.023 -15.294 28.648 1.00 93.69 318 THR A C 1
ATOM 2594 O O . THR A 1 318 ? -23.520 -16.349 29.013 1.00 93.69 318 THR A O 1
ATOM 2597 N N . CYS A 1 319 ? -25.330 -15.049 28.812 1.00 95.75 319 CYS A N 1
ATOM 2598 C CA . CYS A 1 319 ? -26.238 -15.979 29.510 1.00 95.75 319 CYS A CA 1
ATOM 2599 C C . CYS A 1 319 ? -27.149 -16.798 28.588 1.00 95.75 319 CYS A C 1
ATOM 2601 O O . CYS A 1 319 ? -27.942 -17.594 29.079 1.00 95.75 319 CYS A O 1
ATOM 2603 N N . ARG A 1 320 ? -27.074 -16.594 27.266 1.00 95.44 320 ARG A N 1
ATOM 2604 C CA . ARG A 1 320 ? -27.928 -17.233 26.247 1.00 95.44 320 ARG A CA 1
ATOM 2605 C C . ARG A 1 320 ? -29.428 -16.934 26.339 1.00 95.44 320 ARG A C 1
ATOM 2607 O O . ARG A 1 320 ? -30.174 -17.481 25.534 1.00 95.44 320 ARG A O 1
ATOM 2614 N N . ALA A 1 321 ? -29.862 -16.032 27.226 1.00 95.56 321 ALA A N 1
ATOM 2615 C CA . ALA A 1 321 ? -31.239 -15.538 27.252 1.00 95.56 321 ALA A CA 1
ATOM 2616 C C . ALA A 1 321 ? -31.660 -15.052 25.857 1.00 95.56 321 ALA A C 1
ATOM 2618 O O . ALA A 1 321 ? -30.947 -14.259 25.235 1.00 95.56 321 ALA A O 1
ATOM 2619 N N . ILE A 1 322 ? -32.792 -15.550 25.368 1.00 95.75 322 ILE A N 1
ATOM 2620 C CA . ILE A 1 322 ? -33.340 -15.177 24.065 1.00 95.75 322 ILE A CA 1
ATOM 2621 C C . ILE A 1 322 ? -33.943 -13.782 24.168 1.00 95.75 322 ILE A C 1
ATOM 2623 O O . ILE A 1 322 ? -34.644 -13.485 25.135 1.00 95.75 322 ILE A O 1
ATOM 2627 N N . PHE A 1 323 ? -33.662 -12.935 23.186 1.00 96.25 323 PHE A N 1
ATOM 2628 C CA . PHE A 1 323 ? -34.133 -11.558 23.133 1.00 96.25 323 PHE A CA 1
ATOM 2629 C C . PHE A 1 323 ? -34.461 -11.149 21.692 1.00 96.25 323 PHE A C 1
ATOM 2631 O O . PHE A 1 323 ? -33.894 -11.684 20.734 1.00 96.25 323 PHE A O 1
ATOM 2638 N N . CYS A 1 324 ? -35.366 -10.185 21.546 1.00 95.62 324 CYS A N 1
ATOM 2639 C CA . CYS A 1 324 ? -35.636 -9.486 20.288 1.00 95.62 324 CYS A CA 1
ATOM 2640 C C . CYS A 1 324 ? -35.166 -8.025 20.379 1.00 95.62 324 CYS A C 1
ATOM 2642 O O . CYS A 1 324 ? -34.763 -7.564 21.448 1.00 95.62 324 CYS A O 1
ATOM 2644 N N . VAL A 1 325 ? -35.237 -7.267 19.281 1.00 96.38 325 VAL A N 1
ATOM 2645 C CA . VAL A 1 325 ? -34.813 -5.852 19.268 1.00 96.38 325 VAL A CA 1
ATOM 2646 C C . VAL A 1 325 ? -35.534 -4.993 20.320 1.00 96.38 325 VAL A C 1
ATOM 2648 O O . VAL A 1 325 ? -34.933 -4.075 20.869 1.00 96.38 325 VAL A O 1
ATOM 2651 N N . LEU A 1 326 ? -36.788 -5.316 20.666 1.00 96.12 326 LEU A N 1
ATOM 2652 C CA . LEU A 1 326 ? -37.585 -4.594 21.673 1.00 96.12 326 LEU A CA 1
ATOM 2653 C C . LEU A 1 326 ? -37.063 -4.782 23.108 1.00 96.12 326 LEU A C 1
ATOM 2655 O O . LEU A 1 326 ? -37.303 -3.946 23.978 1.00 96.12 326 LEU A O 1
ATOM 2659 N N . ASP A 1 327 ? -36.329 -5.867 23.356 1.00 96.94 327 ASP A N 1
ATOM 2660 C CA . ASP A 1 327 ? -35.741 -6.177 24.663 1.00 96.94 327 ASP A CA 1
ATOM 2661 C C . ASP A 1 327 ? -34.384 -5.483 24.876 1.00 96.94 327 ASP A C 1
ATOM 2663 O O . ASP A 1 327 ? -33.703 -5.708 25.877 1.00 96.94 327 ASP A O 1
ATOM 2667 N N . VAL A 1 328 ? -33.941 -4.668 23.917 1.00 97.75 328 VAL A N 1
ATOM 2668 C CA . VAL A 1 328 ? -32.711 -3.885 24.028 1.00 97.75 328 VAL A CA 1
ATOM 2669 C C . VAL A 1 328 ? -33.069 -2.483 24.500 1.00 97.75 328 VAL A C 1
ATOM 2671 O O . VAL A 1 328 ? -33.789 -1.758 23.820 1.00 97.75 328 VAL A O 1
ATOM 2674 N N . SER A 1 329 ? -32.538 -2.082 25.647 1.00 97.56 329 SER A N 1
ATOM 2675 C CA . SER A 1 329 ? -32.794 -0.774 26.249 1.00 97.56 329 SER A CA 1
ATOM 2676 C C . SER A 1 329 ? -31.495 0.005 26.383 1.00 97.56 329 SER A C 1
ATOM 2678 O O . SER A 1 329 ? -30.525 -0.521 26.931 1.00 97.56 329 SER A O 1
ATOM 2680 N N . PHE A 1 330 ? -31.467 1.262 25.935 1.00 97.69 330 PHE A N 1
ATOM 2681 C CA . PHE A 1 330 ? -30.371 2.167 26.290 1.00 97.69 330 PHE A CA 1
ATOM 2682 C C . PHE A 1 330 ? -30.339 2.392 27.804 1.00 97.69 330 PHE A C 1
ATOM 2684 O O . PHE A 1 330 ? -31.392 2.469 28.440 1.00 97.69 330 PHE A O 1
ATOM 2691 N N . LEU A 1 331 ? -29.140 2.507 28.372 1.00 95.88 331 LEU A N 1
ATOM 2692 C CA . LEU A 1 331 ? -28.979 2.922 29.765 1.00 95.88 331 LEU A CA 1
ATOM 2693 C C . LEU A 1 331 ? -29.407 4.392 29.914 1.00 95.88 331 LEU A C 1
ATOM 2695 O O . LEU A 1 331 ? -29.139 5.199 29.017 1.00 95.88 331 LEU A O 1
ATOM 2699 N N . SER A 1 332 ? -30.097 4.720 31.007 1.00 89.06 332 SER A N 1
ATOM 2700 C CA . SER A 1 332 ? -30.403 6.104 31.405 1.00 89.06 332 SER A CA 1
ATOM 2701 C C . SER A 1 332 ? -29.491 6.598 32.507 1.00 89.06 332 SER A C 1
ATOM 2703 O O . SER A 1 332 ? -29.184 5.764 33.389 1.00 89.06 332 SER A O 1
#

Solvent-accessible surface area (backbone atoms only — not comparable to full-atom values): 19118 Å² total; per-residue (Å²): 107,69,69,61,51,53,50,49,51,54,50,50,53,52,49,46,42,67,79,55,52,48,71,67,33,55,74,70,47,60,37,73,66,59,72,42,34,84,80,38,57,60,53,89,83,40,49,68,61,20,53,54,46,46,53,53,52,50,54,50,55,61,58,44,51,63,49,54,52,50,52,49,50,49,52,56,62,70,73,41,60,73,75,38,69,46,45,50,46,39,35,73,80,36,84,59,32,65,58,59,51,50,54,51,52,57,47,65,71,42,86,88,49,51,72,47,78,52,78,82,76,25,31,39,39,36,36,90,57,37,38,37,44,35,46,94,87,49,54,47,82,41,46,54,91,46,48,46,43,32,35,71,44,64,48,75,42,78,60,76,88,75,55,100,65,81,52,66,49,42,34,34,34,33,36,42,35,45,73,82,64,76,55,82,68,49,74,47,77,42,49,55,84,56,44,58,62,50,43,65,60,65,72,59,86,67,45,71,40,94,85,50,74,81,77,70,51,73,63,56,56,46,36,53,53,47,52,56,55,26,70,74,31,69,64,40,84,52,94,62,64,90,75,55,56,53,8,77,80,78,60,79,47,60,38,45,30,37,58,44,70,64,64,82,86,66,96,42,66,46,96,88,70,47,76,51,84,65,68,40,73,43,86,69,75,59,42,35,27,63,68,56,47,38,51,56,39,56,73,56,41,62,82,91,44,68,93,53,42,74,86,35,61,32,57,40,92,84,82,52,31,29,36,40,60,62,14,34,14,38,56,91

Foldseek 3Di:
DVVLVVVVVVLVVVLCCQLPPDPVCVVVLVHLCSVCVVVLDDCVVPVPSSVVSSVVSSVVVNVVSVVVSVVVVCCVVVVDCCPPLQQLLCCVVPVPSVVVVVVVVVQVPDPLWDKDDDPDQFIWIFGQFWIWTDDPRDTDTDGLVQKAKEFDEKDWDQDPDDDPPRDTWIKIWIWIDGNVNSDDIDIDIDTLVCVVVVCVSSVDDHHYDPPYDSDDPLLVVQLVVLVVLQVPAAADADPPQVPFQAAPPPSPHTQFKDQADPDDWDQDADPVRHTDDTADGDPDDRRHHSSRVSNQQQVPDDPVCSVCSQVDWFADPPPGGIGHSNRIHTHD

Mean predicted aligned error: 14.41 Å

pLDDT: mean 87.85, std 9.94, range [44.09, 97.75]

Nearest PDB structures (foldseek):
  6n5y-assembly1_A  TM=3.832E-01  e=6.623E-01  Homo sapiens
  6e8r-assembly2_B  TM=3.821E-01  e=7.005E-01  Homo sapiens
  4ckm-assembly1_A-2  TM=3.860E-01  e=1.038E+00  Leishmania major
  6z4a-assembly1_A  TM=3.692E-01  e=1.926E+00  Homo sapiens
  8ro2-assembly1_TF  TM=2.279E-01  e=5.297E+00  Homo sapiens

Radius of gyration: 35.35 Å; Cα contacts (8 Å, |Δi|>4): 464; chains: 1; bounding box: 89×46×98 Å

InterPro domains:
  IPR018801 E3 ubiquitin-protein ligase TM129 [PF10272] (75-330)
  IPR018801 E3 ubiquitin-protein ligase TM129 [PTHR31322] (77-331)

Secondary structure (DSSP, 8-state):
-HHHHHHHHHHHHHHHHHHS--HHHHHTT-SHHHHTHHHH--TTT-HHHHHHHHHHHHHHHHHHHHHHHHHHHHHHHHH-GGGSHHHHHHHTT-SSHHHHHHHHHHHHTSTT-EEEE-STT-EEEE-SSEEEEE-SS-EEEEEGGGEEEEEEEEEEEE--S-SSS-PEEEEEEEEEEESSS-S--EEEEEEGGGHHHHHHHHTS--EE-TT------HHHHHHHHHHHHHHTSPPB--TTGGGPPPPTTTSSS---EEE---S-----B-TTSPBPPPP----PPP-B-HHHHHHHHHTTS-TT-GGGSTT--EE-TTT--EE-GGGEEEB-

Sequence (332 aa):
MQEIIIYTILYLLFSICIIFPPIEFISAGFTVSSIFSFLLGEERFDFVGYQLRRTIITSFIHSCLPFVHLVYLLFKYCKSWDSHPTVKLLKYFDSNWVNVANDINEEYRNLNNFSISLSGINKVIMTNSWILNITNYSLICAQISDVALQIIHADEHQISHHEPFGGSVQFVNIEVKSLSGKFETFIIRIQADSFRDMQDKINKPISIAKEVILRQSLNDRFIEAFVEQVRSNPRFDYRNVENLEPCLACASELPNIKLNKNCISHEEIDFDGEPRPLCTQCYCRPMWCVRCMSLIFAAKQDRNHPERWMPGKASCPTCRAIFCVLDVSFLS

Organism: Dracunculus medinensis (NCBI:txid318479)